Protein AF-0000000067742321 (afdb_homodimer)

InterPro domains:
  IPR019557 Aminotransferase-like, plant mobile domain [PF10536] (6-152)
  IPR044824 Protein MAINTENANCE OF MERISTEMS-like [PTHR46033] (2-152)

Secondary structure (DSSP, 8-state):
-------SB--PPPHHHHT--HHHHHHHHHHHHS---S-GGGEETTTEEEHHHHHHHHHHHHTT--TT--HHHHHHHHHHHHHHIIIIISS--TTSSEEEGGGGGGTSSGGGGGGB-HHHHHHHHHHHHHHHHHTTS-SS-TTHHHHHHHT-/-------SB--PPPHHHHT--HHHHHHHHHHHHS---S-GGGEETTTEEEHHHHHHHHHHHHTT--TT--HHHHHHHHHHHHHIIIIIISS--TTSSEEEGGGGGGTSSGGGGGGB-HHHHHHHHHHHHHHHHHTTS-SS-TTHHHHHHHT-

Nearest PDB structures (foldseek):
  8hzv-assembly1_D  TM=2.824E-01  e=3.959E+00  Homo sapiens
  3da3-assembly1_A  TM=2.640E-01  e=5.021E+00  Escherichia coli
  3da3-assembly1_A  TM=2.990E-01  e=5.214E+00  Escherichia coli
  2xtr-assembly2_B  TM=2.662E-01  e=5.876E+00  Escherichia coli K-12

Structure (mmCIF, N/CA/C/O backbone):
data_AF-0000000067742321-model_v1
#
loop_
_entity.id
_entity.type
_entity.pdbx_description
1 polymer 'Serine/threonine-protein phosphatase 7 long form homolog'
#
loop_
_atom_site.group_PDB
_atom_site.id
_atom_site.type_symbol
_atom_site.label_atom_id
_atom_site.label_alt_id
_atom_site.label_comp_id
_atom_site.label_asym_id
_atom_site.label_entity_id
_atom_site.label_seq_id
_atom_site.pdbx_PDB_ins_code
_atom_site.Cartn_x
_atom_site.Cartn_y
_atom_site.Cartn_z
_atom_site.occupancy
_atom_site.B_iso_or_equiv
_atom_site.auth_seq_id
_atom_site.auth_comp_id
_atom_site.auth_asym_id
_atom_site.auth_atom_id
_atom_site.pdbx_PDB_model_num
ATOM 1 N N . MET A 1 1 ? -17.672 19.547 -1.132 1 26.27 1 MET A N 1
ATOM 2 C CA . MET A 1 1 ? -17.5 18.125 -0.847 1 26.27 1 MET A CA 1
ATOM 3 C C . MET A 1 1 ? -16.578 17.469 -1.865 1 26.27 1 MET A C 1
ATOM 5 O O . MET A 1 1 ? -16.688 17.719 -3.066 1 26.27 1 MET A O 1
ATOM 9 N N . PHE A 1 2 ? -15.258 16.953 -1.438 1 29.62 2 PHE A N 1
ATOM 10 C CA . PHE A 1 2 ? -14.078 17.156 -2.266 1 29.62 2 PHE A CA 1
ATOM 11 C C . PHE A 1 2 ? -14.148 16.328 -3.537 1 29.62 2 PHE A C 1
ATOM 13 O O . PHE A 1 2 ? -14.055 15.094 -3.482 1 29.62 2 PHE A O 1
ATOM 20 N N . GLY A 1 3 ? -14.93 16.766 -4.512 1 28.62 3 GLY A N 1
ATOM 21 C CA . GLY A 1 3 ? -15.125 16.266 -5.859 1 28.62 3 GLY A CA 1
ATOM 22 C C . GLY A 1 3 ? -13.828 15.922 -6.566 1 28.62 3 GLY A C 1
ATOM 23 O O . GLY A 1 3 ? -13.273 16.75 -7.293 1 28.62 3 GLY A O 1
ATOM 24 N N . LEU A 1 4 ? -13.078 15.117 -6.004 1 34.28 4 LEU A N 1
ATOM 25 C CA . LEU A 1 4 ? -11.805 14.891 -6.676 1 34.28 4 LEU A CA 1
ATOM 26 C C . LEU A 1 4 ? -12.023 14.328 -8.078 1 34.28 4 LEU A C 1
ATOM 28 O O . LEU A 1 4 ? -12.859 13.438 -8.266 1 34.28 4 LEU A O 1
ATOM 32 N N . LEU A 1 5 ? -11.828 15.094 -9.164 1 29.11 5 LEU A N 1
ATOM 33 C CA . LEU A 1 5 ? -11.805 14.742 -10.586 1 29.11 5 LEU A CA 1
ATOM 34 C C . LEU A 1 5 ? -10.875 13.562 -10.836 1 29.11 5 LEU A C 1
ATOM 36 O O . LEU A 1 5 ? -9.695 13.602 -10.461 1 29.11 5 LEU A O 1
ATOM 40 N N . VAL A 1 6 ? -11.227 12.344 -10.656 1 37.78 6 VAL A N 1
ATOM 41 C CA . VAL A 1 6 ? -10.375 11.172 -10.828 1 37.78 6 VAL A CA 1
ATOM 42 C C . VAL A 1 6 ? -10.18 10.891 -12.312 1 37.78 6 VAL A C 1
ATOM 44 O O . VAL A 1 6 ? -11.148 10.672 -13.047 1 37.78 6 VAL A O 1
ATOM 47 N N . ASP A 1 7 ? -9.289 11.477 -12.961 1 36.94 7 ASP A N 1
ATOM 48 C CA . ASP A 1 7 ? -9.07 11.172 -14.367 1 36.94 7 ASP A CA 1
ATOM 49 C C . ASP A 1 7 ? -8.742 9.695 -14.562 1 36.94 7 ASP A C 1
ATOM 51 O O . ASP A 1 7 ? -8.789 9.188 -15.688 1 36.94 7 ASP A O 1
ATOM 55 N N . GLY A 1 8 ? -7.914 9.094 -13.758 1 40.66 8 GLY A N 1
ATOM 56 C CA . GLY A 1 8 ? -7.641 7.703 -14.078 1 40.66 8 GLY A CA 1
ATOM 57 C C . GLY A 1 8 ? -8.867 6.816 -13.992 1 40.66 8 GLY A C 1
ATOM 58 O O . GLY A 1 8 ? -9.938 7.266 -13.562 1 40.66 8 GLY A O 1
ATOM 59 N N . LEU A 1 9 ? -8.844 5.656 -14.789 1 46.97 9 LEU A N 1
ATOM 60 C CA . LEU A 1 9 ? -10.016 4.801 -14.594 1 46.97 9 LEU A CA 1
ATOM 61 C C . LEU A 1 9 ? -10.305 4.609 -13.109 1 46.97 9 LEU A C 1
ATOM 63 O O . LEU A 1 9 ? -9.391 4.426 -12.312 1 46.97 9 LEU A O 1
ATOM 67 N N . ALA A 1 10 ? -11.289 5.047 -12.68 1 50.19 10 ALA A N 1
ATOM 68 C CA . ALA A 1 10 ? -11.75 4.844 -11.305 1 50.19 10 ALA A CA 1
ATOM 69 C C . ALA A 1 10 ? -11.531 3.398 -10.867 1 50.19 10 ALA A C 1
ATOM 71 O O . ALA A 1 10 ? -11.75 2.465 -11.641 1 50.19 10 ALA A O 1
ATOM 72 N N . VAL A 1 11 ? -10.578 3.18 -9.945 1 60.34 11 VAL A N 1
ATOM 73 C CA . VAL A 1 11 ? -10.5 1.863 -9.32 1 60.34 11 VAL A CA 1
ATOM 74 C C . VAL A 1 11 ? -11.891 1.438 -8.844 1 60.34 11 VAL A C 1
ATOM 76 O O . VAL A 1 11 ? -12.32 1.817 -7.754 1 60.34 11 VAL A O 1
ATOM 79 N N . HIS A 1 12 ? -12.734 1.229 -9.898 1 60.62 12 HIS A N 1
ATOM 80 C CA . HIS A 1 12 ? -14.055 0.701 -9.562 1 60.62 12 HIS A CA 1
ATOM 81 C C . HIS A 1 12 ? -14.109 -0.81 -9.766 1 60.62 12 HIS A C 1
ATOM 83 O O . HIS A 1 12 ? -13.453 -1.347 -10.656 1 60.62 12 HIS A O 1
ATOM 89 N N . SER A 1 13 ? -14.625 -1.426 -8.828 1 60.28 13 SER A N 1
ATOM 90 C CA . SER A 1 13 ? -14.891 -2.848 -9.016 1 60.28 13 SER A CA 1
ATOM 91 C C . SER A 1 13 ? -15.883 -3.08 -10.156 1 60.28 13 SER A C 1
ATOM 93 O O . SER A 1 13 ? -16.969 -2.488 -10.172 1 60.28 13 SER A O 1
ATOM 95 N N . PRO A 1 14 ? -15.344 -3.76 -11.078 1 65.06 14 PRO A N 1
ATOM 96 C CA . PRO A 1 14 ? -16.328 -4.098 -12.109 1 65.06 14 PRO A CA 1
ATOM 97 C C . PRO A 1 14 ? -17.609 -4.691 -11.531 1 65.06 14 PRO A C 1
ATOM 99 O O . PRO A 1 14 ? -17.562 -5.402 -10.523 1 65.06 14 PRO A O 1
ATOM 102 N N . PRO A 1 15 ? -18.656 -4.281 -12.125 1 63.88 15 PRO A N 1
ATOM 103 C CA . PRO A 1 15 ? -19.938 -4.773 -11.633 1 63.88 15 PRO A CA 1
ATOM 104 C C . PRO A 1 15 ? -20 -6.297 -11.547 1 63.88 15 PRO A C 1
ATOM 106 O O . PRO A 1 15 ? -20.609 -6.844 -10.625 1 63.88 15 PRO A O 1
ATOM 109 N N . VAL A 1 16 ? -19.391 -6.934 -12.383 1 65.19 16 VAL A N 1
ATOM 110 C CA . VAL A 1 16 ? -19.484 -8.391 -12.422 1 65.19 16 VAL A CA 1
ATOM 111 C C . VAL A 1 16 ? -18.906 -8.977 -11.141 1 65.19 16 VAL A C 1
ATOM 113 O O . VAL A 1 16 ? -19.469 -9.922 -10.57 1 65.19 16 VAL A O 1
ATOM 116 N N . ILE A 1 17 ? -17.875 -8.43 -10.656 1 73.94 17 ILE A N 1
ATOM 117 C CA . ILE A 1 17 ? -17.203 -9.008 -9.5 1 73.94 17 ILE A CA 1
ATOM 118 C C . ILE A 1 17 ? -18 -8.727 -8.234 1 73.94 17 ILE A C 1
ATOM 120 O O . ILE A 1 17 ? -17.922 -9.477 -7.262 1 73.94 17 ILE A O 1
ATOM 124 N N . ARG A 1 18 ? -18.906 -7.809 -8.336 1 75.56 18 ARG A N 1
ATOM 125 C CA . ARG A 1 18 ? -19.719 -7.465 -7.176 1 75.56 18 ARG A CA 1
ATOM 126 C C . ARG A 1 18 ? -20.828 -8.492 -6.957 1 75.56 18 ARG A C 1
ATOM 128 O O . ARG A 1 18 ? -21.391 -8.578 -5.863 1 75.56 18 ARG A O 1
ATOM 135 N N . GLU A 1 19 ? -21.047 -9.234 -7.996 1 81.56 19 GLU A N 1
ATOM 136 C CA . GLU A 1 19 ? -22.109 -10.242 -7.914 1 81.56 19 GLU A CA 1
ATOM 137 C C . GLU A 1 19 ? -21.531 -11.602 -7.531 1 81.56 19 GLU A C 1
ATOM 139 O O . GLU A 1 19 ? -22.297 -12.555 -7.293 1 81.56 19 GLU A O 1
ATOM 144 N N . PHE A 1 20 ? -20.328 -11.602 -7.398 1 88.81 20 PHE A N 1
ATOM 145 C CA . PHE A 1 20 ? -19.688 -12.867 -7.07 1 88.81 20 PHE A CA 1
ATOM 146 C C . PHE A 1 20 ? -20.078 -13.32 -5.668 1 88.81 20 PHE A C 1
ATOM 148 O O . PHE A 1 20 ? -20.266 -12.5 -4.773 1 88.81 20 PHE A O 1
ATOM 155 N N . ARG A 1 21 ? -20.266 -14.688 -5.625 1 89.69 21 ARG A N 1
ATOM 156 C CA . ARG A 1 21 ? -20.375 -15.328 -4.32 1 89.69 21 ARG A CA 1
ATOM 157 C C . ARG A 1 21 ? -19.047 -15.992 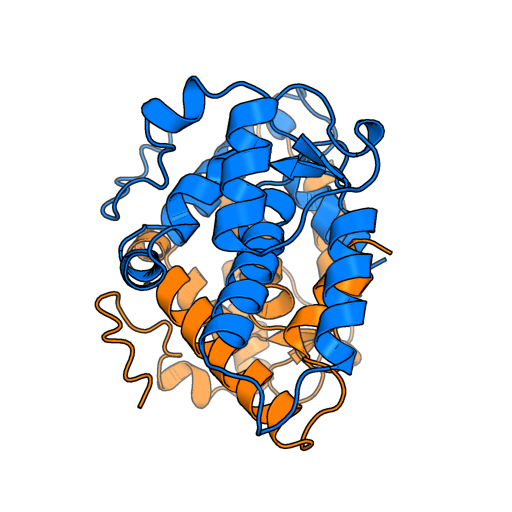-3.934 1 89.69 21 ARG A C 1
ATOM 159 O O . ARG A 1 21 ? -18.094 -15.953 -4.699 1 89.69 21 ARG A O 1
ATOM 166 N N . ARG A 1 22 ? -18.969 -16.5 -2.805 1 90.19 22 ARG A N 1
ATOM 167 C CA . ARG A 1 22 ? -17.734 -17.047 -2.223 1 90.19 22 ARG A CA 1
ATOM 168 C C . ARG A 1 22 ? -17.078 -18.031 -3.17 1 90.19 22 ARG A C 1
ATOM 170 O O . ARG A 1 22 ? -15.875 -17.922 -3.447 1 90.19 22 ARG A O 1
ATOM 177 N N . PRO A 1 23 ? -17.812 -18.984 -3.742 1 91 23 PRO A N 1
ATOM 178 C CA . PRO A 1 23 ? -17.156 -19.969 -4.605 1 91 23 PRO A CA 1
ATOM 179 C C . PRO A 1 23 ? -16.516 -19.344 -5.844 1 91 23 PRO A C 1
ATOM 181 O O . PRO A 1 23 ? -15.461 -19.781 -6.293 1 91 23 PRO A O 1
ATOM 184 N N . GLU A 1 24 ? -17.188 -18.375 -6.422 1 92.69 24 GLU A N 1
ATOM 185 C CA . GLU A 1 24 ? -16.656 -17.719 -7.605 1 92.69 24 GLU A CA 1
ATOM 186 C C . GLU A 1 24 ? -15.375 -16.953 -7.285 1 92.69 24 GLU A C 1
ATOM 188 O O . GLU A 1 24 ? -14.445 -16.906 -8.094 1 92.69 24 GLU A O 1
ATOM 193 N N . TYR A 1 25 ? -15.305 -16.328 -6.129 1 92.06 25 TYR A N 1
ATOM 194 C CA . TYR A 1 25 ? -14.094 -15.648 -5.703 1 92.06 25 TYR A CA 1
ATOM 195 C C . TYR A 1 25 ? -12.938 -16.625 -5.535 1 92.06 25 TYR A C 1
ATOM 197 O O . TYR A 1 25 ? -11.812 -16.359 -5.973 1 92.06 25 TYR A O 1
ATOM 205 N N . LEU A 1 26 ? -13.281 -17.734 -4.965 1 92.75 26 LEU A N 1
ATOM 206 C CA . LEU A 1 26 ? -12.25 -18.734 -4.711 1 92.75 26 LEU A CA 1
ATOM 207 C C . LEU A 1 26 ? -11.734 -19.328 -6.02 1 92.75 26 LEU A C 1
ATOM 209 O O . LEU A 1 26 ? -10.539 -19.594 -6.156 1 92.75 26 LEU A O 1
ATOM 213 N N . GLN A 1 27 ? -12.609 -19.5 -6.902 1 93.75 27 GLN A N 1
ATOM 214 C CA . GLN A 1 27 ? -12.203 -20 -8.211 1 93.75 27 GLN A CA 1
ATOM 215 C C . GLN A 1 27 ? -11.297 -19 -8.922 1 93.75 27 GLN A C 1
ATOM 217 O O . GLN A 1 27 ? -10.289 -19.391 -9.523 1 93.75 27 GLN A O 1
ATOM 222 N N . LEU A 1 28 ? -11.664 -17.781 -8.859 1 94.5 28 LEU A N 1
ATOM 223 C CA . LEU A 1 28 ? -10.859 -16.734 -9.492 1 94.5 28 LEU A CA 1
ATOM 224 C C . LEU A 1 28 ? -9.492 -16.625 -8.812 1 94.5 28 LEU A C 1
ATOM 226 O O . LEU A 1 28 ? -8.469 -16.516 -9.492 1 94.5 28 LEU A O 1
ATOM 230 N N . LEU A 1 29 ? -9.484 -16.672 -7.496 1 95.31 29 LEU A N 1
ATOM 231 C CA . LEU A 1 29 ? -8.25 -16.625 -6.727 1 95.31 29 LEU A CA 1
ATOM 232 C C . LEU A 1 29 ? -7.305 -17.75 -7.141 1 95.31 29 LEU A C 1
ATOM 234 O O . LEU A 1 29 ? -6.133 -17.516 -7.426 1 95.31 29 LEU A O 1
ATOM 238 N N . GLU A 1 30 ? -7.848 -18.922 -7.219 1 94.81 30 GLU A N 1
ATOM 239 C CA . GLU A 1 30 ? -7.051 -20.078 -7.586 1 94.81 30 GLU A CA 1
ATOM 240 C C . GLU A 1 30 ? -6.535 -19.969 -9.016 1 94.81 30 GLU A C 1
ATOM 242 O O . GLU A 1 30 ? -5.375 -20.281 -9.289 1 94.81 30 GLU A O 1
ATOM 247 N N . ARG A 1 31 ? -7.332 -19.547 -9.906 1 95.12 31 ARG A N 1
ATOM 248 C CA . ARG A 1 31 ? -6.945 -19.406 -11.305 1 95.12 31 ARG A CA 1
ATOM 249 C C . ARG A 1 31 ? -5.812 -18.391 -11.461 1 95.12 31 ARG A C 1
ATOM 251 O O . ARG A 1 31 ? -4.871 -18.625 -12.227 1 95.12 31 ARG A O 1
ATOM 258 N N . LEU A 1 32 ? -5.871 -17.344 -10.719 1 94.81 32 LEU A N 1
ATOM 259 C CA . LEU A 1 32 ? -4.926 -16.25 -10.891 1 94.81 32 LEU A CA 1
ATOM 260 C C . LEU A 1 32 ? -3.645 -16.5 -10.109 1 94.81 32 LEU A C 1
ATOM 262 O O . LEU A 1 32 ? -2.57 -16.047 -10.5 1 94.81 32 LEU A O 1
ATOM 266 N N . THR A 1 33 ? -3.682 -17.266 -8.938 1 93.31 33 THR A N 1
ATOM 267 C CA . THR A 1 33 ? -2.529 -17.297 -8.047 1 93.31 33 THR A CA 1
ATOM 268 C C . THR A 1 33 ? -2.141 -18.75 -7.734 1 93.31 33 THR A C 1
ATOM 270 O O . THR A 1 33 ? -1.101 -19 -7.117 1 93.31 33 THR A O 1
ATOM 273 N N . GLU A 1 34 ? -2.979 -19.703 -8.062 1 91.56 34 GLU A N 1
ATOM 274 C CA . GLU A 1 34 ? -2.812 -21.109 -7.723 1 91.56 34 GLU A CA 1
ATOM 275 C C . GLU A 1 34 ? -2.898 -21.328 -6.215 1 91.56 34 GLU A C 1
ATOM 277 O O . GLU A 1 34 ? -2.434 -22.344 -5.699 1 91.56 34 GLU A O 1
ATOM 282 N N . PHE A 1 35 ? -3.4 -20.312 -5.504 1 93.06 35 PHE A N 1
ATOM 283 C CA . PHE A 1 35 ? -3.625 -20.422 -4.066 1 93.06 35 PHE A CA 1
ATOM 284 C C . PHE A 1 35 ? -5.102 -20.656 -3.768 1 93.06 35 PHE A C 1
ATOM 286 O O . PHE A 1 35 ? -5.969 -19.938 -4.273 1 93.06 35 PHE A O 1
ATOM 293 N N . ARG A 1 36 ? -5.34 -21.609 -2.977 1 92 36 ARG A N 1
ATOM 294 C CA . ARG A 1 36 ? -6.656 -21.891 -2.412 1 92 36 ARG A CA 1
ATOM 295 C C . ARG A 1 36 ? -6.559 -22.219 -0.928 1 92 36 ARG A C 1
ATOM 297 O O . ARG A 1 36 ? -5.887 -23.188 -0.545 1 92 36 ARG A O 1
ATOM 304 N N . PRO A 1 37 ? -7.203 -21.375 -0.208 1 90.38 37 PRO A N 1
ATOM 305 C CA . PRO A 1 37 ? -7.113 -21.672 1.222 1 90.38 37 PRO A CA 1
ATOM 306 C C . PRO A 1 37 ? -7.66 -23.062 1.562 1 90.38 37 PRO A C 1
ATOM 308 O O . PRO A 1 37 ? -8.641 -23.5 0.964 1 90.38 37 PRO A O 1
ATOM 311 N N . ALA A 1 38 ? -6.969 -23.688 2.461 1 81.81 38 ALA A N 1
ATOM 312 C CA . ALA A 1 38 ? -7.332 -25.062 2.84 1 81.81 38 ALA A CA 1
ATOM 313 C C . ALA A 1 38 ? -8.656 -25.078 3.604 1 81.81 38 ALA A C 1
ATOM 315 O O . ALA A 1 38 ? -9.5 -25.953 3.371 1 81.81 38 ALA A O 1
ATOM 316 N N . GLU A 1 39 ? -8.789 -24.016 4.43 1 81.19 39 GLU A N 1
ATOM 317 C CA . GLU A 1 39 ? -9.984 -23.984 5.262 1 81.19 39 GLU A CA 1
ATOM 318 C C . GLU A 1 39 ? -10.969 -22.922 4.781 1 81.19 39 GLU A C 1
ATOM 320 O O . GLU A 1 39 ? -10.57 -21.797 4.484 1 81.19 39 GLU A O 1
ATOM 325 N N . GLU A 1 40 ? -12.156 -23.359 4.75 1 74.69 40 GLU A N 1
ATOM 326 C CA . GLU A 1 40 ? -13.203 -22.406 4.391 1 74.69 40 GLU A CA 1
ATOM 327 C C . GLU A 1 40 ? -13.266 -21.25 5.395 1 74.69 40 GLU A C 1
ATOM 329 O O . GLU A 1 40 ? -13.734 -20.156 5.066 1 74.69 40 GLU A O 1
ATOM 334 N N . THR A 1 41 ? -12.727 -21.562 6.555 1 77.88 41 THR A N 1
ATOM 335 C CA . THR A 1 41 ? -12.773 -20.562 7.617 1 77.88 41 THR A CA 1
ATOM 336 C C . THR A 1 41 ? -11.82 -19.406 7.32 1 77.88 41 THR A C 1
ATOM 338 O O . THR A 1 41 ? -11.875 -18.375 7.973 1 77.88 41 THR A O 1
ATOM 341 N N . ALA A 1 42 ? -11.141 -19.609 6.262 1 87.75 42 ALA A N 1
ATOM 342 C CA . ALA A 1 42 ? -10.195 -18.547 5.898 1 87.75 42 ALA A CA 1
ATOM 343 C C . ALA A 1 42 ? -10.914 -17.375 5.227 1 87.75 42 ALA A C 1
ATOM 345 O O . ALA A 1 42 ? -10.352 -16.297 5.102 1 87.75 42 ALA A O 1
ATOM 346 N N . ILE A 1 43 ? -12.133 -17.656 4.824 1 87.12 43 ILE A N 1
ATOM 347 C CA . ILE A 1 43 ? -12.898 -16.594 4.172 1 87.12 43 ILE A CA 1
ATOM 348 C C . ILE A 1 43 ? -13.938 -16.031 5.145 1 87.12 43 ILE A C 1
ATOM 350 O O . ILE A 1 43 ? -14.664 -16.781 5.793 1 87.12 43 ILE A O 1
ATOM 354 N N . SER A 1 44 ? -13.797 -14.844 5.34 1 85.25 44 SER A N 1
ATOM 355 C CA . SER A 1 44 ? -14.789 -14.125 6.141 1 85.25 44 SER A CA 1
ATOM 356 C C . SER A 1 44 ? -15.836 -13.461 5.258 1 85.25 44 SER A C 1
ATOM 358 O O . SER A 1 44 ? -15.5 -12.711 4.34 1 85.25 44 SER A O 1
ATOM 360 N N . GLY A 1 45 ? -17.109 -13.844 5.496 1 86.75 45 GLY A N 1
ATOM 361 C CA . GLY A 1 45 ? -18.141 -13.32 4.621 1 86.75 45 GLY A CA 1
ATOM 362 C C . GLY A 1 45 ? -18.078 -13.875 3.211 1 86.75 45 GLY A C 1
ATOM 363 O O . GLY A 1 45 ? -17.828 -15.07 3.018 1 86.75 45 GLY A O 1
ATOM 364 N N . ILE A 1 46 ? -18.312 -12.969 2.279 1 86.44 46 ILE A N 1
ATOM 365 C CA . ILE A 1 46 ? -18.375 -13.414 0.89 1 86.44 46 ILE A CA 1
ATOM 366 C C . ILE A 1 46 ? -17.016 -13.211 0.224 1 86.44 46 ILE A C 1
ATOM 368 O O . ILE A 1 46 ? -16.562 -14.055 -0.552 1 86.44 46 ILE A O 1
ATOM 372 N N . SER A 1 47 ? -16.359 -12.117 0.572 1 88.5 47 SER A N 1
ATOM 373 C CA . SER A 1 47 ? -15.266 -11.711 -0.3 1 88.5 47 SER A CA 1
ATOM 374 C C . SER A 1 47 ? -14.016 -11.367 0.504 1 88.5 47 SER A C 1
ATOM 376 O O . SER A 1 47 ? -13.062 -10.797 -0.031 1 88.5 47 SER A O 1
ATOM 378 N N . ARG A 1 48 ? -14 -11.797 1.778 1 88.88 48 ARG A N 1
ATOM 379 C CA . ARG A 1 48 ? -12.844 -11.406 2.584 1 88.88 48 ARG A CA 1
ATOM 380 C C . ARG A 1 48 ? -12.008 -12.625 2.961 1 88.88 48 ARG A C 1
ATOM 382 O O . ARG A 1 48 ? -12.531 -13.617 3.471 1 88.88 48 ARG A O 1
ATOM 389 N N . LEU A 1 49 ? -10.711 -12.484 2.662 1 90.75 49 LEU A N 1
ATOM 390 C CA . LEU A 1 49 ? -9.773 -13.578 2.891 1 90.75 49 LEU A CA 1
ATOM 391 C C . LEU A 1 49 ? -8.828 -13.25 4.043 1 90.75 49 LEU A C 1
ATOM 393 O O . LEU A 1 49 ? -8.281 -12.141 4.109 1 90.75 49 LEU A O 1
ATOM 397 N N . GLN A 1 50 ? -8.641 -14.234 4.906 1 86.81 50 GLN A N 1
ATOM 398 C CA . GLN A 1 50 ? -7.699 -14.047 6.008 1 86.81 50 GLN A CA 1
ATOM 399 C C . GLN A 1 50 ? -6.27 -13.914 5.492 1 86.81 50 GLN A C 1
ATOM 401 O O . GLN A 1 50 ? -5.867 -14.625 4.57 1 86.81 50 GLN A O 1
ATOM 406 N N . LEU A 1 51 ? -5.57 -13.148 6.141 1 82.06 51 LEU A N 1
ATOM 407 C CA . LEU A 1 51 ? -4.227 -12.797 5.691 1 82.06 51 LEU A CA 1
ATOM 408 C C . LEU A 1 51 ? -3.242 -13.922 5.988 1 82.06 51 LEU A C 1
ATOM 410 O O . LEU A 1 51 ? -2.322 -14.172 5.207 1 82.06 51 LEU A O 1
ATOM 414 N N . LEU A 1 52 ? -3.391 -14.609 7.062 1 80.25 52 LEU A N 1
ATOM 415 C CA . LEU A 1 52 ? -2.396 -15.562 7.551 1 80.25 52 LEU A CA 1
ATOM 416 C C . LEU A 1 52 ? -2.168 -16.672 6.539 1 80.25 52 LEU A C 1
ATOM 418 O O . LEU A 1 52 ? -1.025 -16.969 6.176 1 80.25 52 LEU A O 1
ATOM 422 N N . PRO A 1 53 ? -3.227 -17.266 6.035 1 85.06 53 PRO A N 1
ATOM 423 C CA . PRO A 1 53 ? -2.992 -18.328 5.047 1 85.06 53 PRO A CA 1
ATOM 424 C C . PRO A 1 53 ? -2.305 -17.812 3.785 1 85.06 53 PRO A C 1
ATOM 426 O O . PRO A 1 53 ? -1.522 -18.531 3.164 1 85.06 53 PRO A O 1
ATOM 429 N N . VAL A 1 54 ? -2.607 -16.656 3.359 1 85.5 54 VAL A N 1
ATOM 430 C CA . VAL A 1 54 ? -1.983 -16.062 2.176 1 85.5 54 VAL A CA 1
ATOM 431 C C . VAL A 1 54 ? -0.492 -15.859 2.428 1 85.5 54 VAL A C 1
ATOM 433 O O . VAL A 1 54 ? 0.339 -16.188 1.577 1 85.5 54 VAL A O 1
ATOM 436 N N . ARG A 1 55 ? -0.232 -15.391 3.553 1 80.19 55 ARG A N 1
ATOM 437 C CA . ARG A 1 55 ? 1.161 -15.164 3.922 1 80.19 55 ARG A CA 1
ATOM 438 C C . ARG A 1 55 ? 1.946 -16.469 3.938 1 80.19 55 ARG A C 1
ATOM 440 O O . ARG A 1 55 ? 3.062 -16.531 3.42 1 80.19 55 ARG A O 1
ATOM 447 N N . GLN A 1 56 ? 1.405 -17.359 4.539 1 82.06 56 GLN A N 1
ATOM 448 C CA . GLN A 1 56 ? 2.055 -18.672 4.613 1 82.06 56 GLN A CA 1
ATOM 449 C C . GLN A 1 56 ? 2.309 -19.234 3.217 1 82.06 56 GLN A C 1
ATOM 451 O O . GLN A 1 56 ? 3.371 -19.797 2.955 1 82.06 56 GLN A O 1
ATOM 456 N N . HIS A 1 57 ? 1.374 -19.062 2.389 1 84.94 57 HIS A N 1
ATOM 457 C CA . HIS A 1 57 ? 1.524 -19.531 1.015 1 84.94 57 HIS A CA 1
ATOM 458 C C . HIS A 1 57 ? 2.639 -18.781 0.296 1 84.94 57 HIS A C 1
ATOM 460 O O . HIS A 1 57 ? 3.455 -19.375 -0.401 1 84.94 57 HIS A O 1
ATOM 466 N N . LEU A 1 58 ? 2.719 -17.594 0.485 1 82.5 58 LEU A N 1
ATOM 467 C CA . LEU A 1 58 ? 3.738 -16.781 -0.154 1 82.5 58 LEU A CA 1
ATOM 468 C C . LEU A 1 58 ? 5.129 -17.141 0.35 1 82.5 58 LEU A C 1
ATOM 470 O O . LEU A 1 58 ? 6.086 -17.188 -0.429 1 82.5 58 LEU A O 1
ATOM 474 N N . GLU A 1 59 ? 5.207 -17.328 1.588 1 77.31 59 GLU A N 1
ATOM 475 C CA . GLU A 1 59 ? 6.484 -17.75 2.16 1 77.31 59 GLU A CA 1
ATOM 476 C C . GLU A 1 59 ? 6.949 -19.0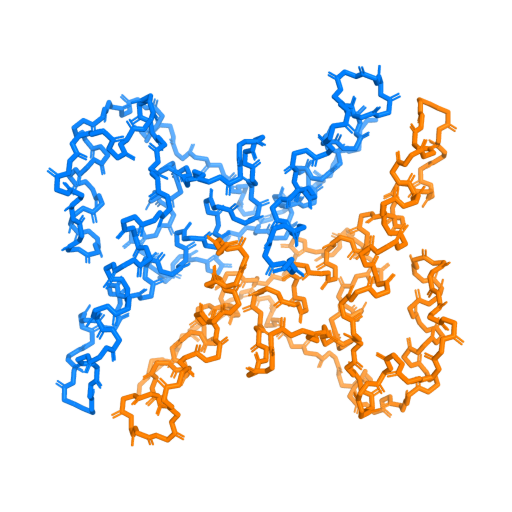78 1.562 1 77.31 59 GLU A C 1
ATOM 478 O O . GLU A 1 59 ? 8.133 -19.25 1.259 1 77.31 59 GLU A O 1
ATOM 483 N N . ALA A 1 60 ? 5.984 -19.906 1.399 1 79.06 60 ALA A N 1
ATOM 484 C CA . ALA A 1 60 ? 6.301 -21.203 0.803 1 79.06 60 ALA A CA 1
ATOM 485 C C . ALA A 1 60 ? 6.75 -21.047 -0.646 1 79.06 60 ALA A C 1
ATOM 487 O O . ALA A 1 60 ? 7.668 -21.734 -1.097 1 79.06 60 ALA A O 1
ATOM 488 N N . LEU A 1 61 ? 6.164 -20.188 -1.378 1 77.88 61 LEU A N 1
ATOM 489 C CA . LEU A 1 61 ? 6.52 -19.953 -2.771 1 77.88 61 LEU A CA 1
ATOM 490 C C . LEU A 1 61 ? 7.902 -19.312 -2.879 1 77.88 61 LEU A C 1
ATOM 492 O O . LEU A 1 61 ? 8.664 -19.625 -3.789 1 77.88 61 LEU A O 1
ATOM 496 N N . HIS A 1 62 ? 8.086 -18.453 -1.974 1 73.31 62 HIS A N 1
ATOM 497 C CA . HIS A 1 62 ? 9.359 -17.734 -1.997 1 73.31 62 HIS A CA 1
ATOM 498 C C . HIS A 1 62 ? 10.539 -18.688 -1.849 1 73.31 62 HIS A C 1
ATOM 500 O O . HIS A 1 62 ? 11.594 -18.484 -2.453 1 73.31 62 HIS A O 1
ATOM 506 N N . GLU A 1 63 ? 10.344 -19.672 -1.108 1 73.62 63 GLU A N 1
ATOM 507 C CA . GLU A 1 63 ? 11.406 -20.656 -0.867 1 73.62 63 GLU A CA 1
ATOM 508 C C . GLU A 1 63 ? 11.734 -21.438 -2.131 1 73.62 63 GLU A C 1
ATOM 510 O O . GLU A 1 63 ? 12.828 -21.984 -2.264 1 73.62 63 GLU A O 1
ATOM 515 N N . HIS A 1 64 ? 10.828 -21.344 -3.078 1 76.12 64 HIS A N 1
ATOM 516 C CA . HIS A 1 64 ? 11.016 -22.188 -4.254 1 76.12 64 HIS A CA 1
ATOM 517 C C . HIS A 1 64 ? 11.328 -21.344 -5.488 1 76.12 64 HIS A C 1
ATOM 519 O O . HIS A 1 64 ? 11.484 -21.891 -6.586 1 76.12 64 HIS A O 1
ATOM 525 N N . ILE A 1 65 ? 11.43 -20.156 -5.27 1 76.38 65 ILE A N 1
ATOM 526 C CA . ILE A 1 65 ? 11.734 -19.281 -6.402 1 76.38 65 ILE A CA 1
ATOM 527 C C . ILE A 1 65 ? 13.219 -19.391 -6.758 1 76.38 65 ILE A C 1
ATOM 529 O O . ILE A 1 65 ? 14.078 -19.234 -5.891 1 76.38 65 ILE A O 1
ATOM 533 N N . THR A 1 66 ? 13.477 -19.75 -7.926 1 78.25 66 THR A N 1
ATOM 534 C CA . THR A 1 66 ? 14.836 -19.844 -8.453 1 78.25 66 THR A CA 1
ATOM 535 C C . THR A 1 66 ? 14.922 -19.219 -9.836 1 78.25 66 THR A C 1
ATOM 537 O O . THR A 1 66 ? 13.938 -18.703 -10.359 1 78.25 66 THR A O 1
ATOM 540 N N . ASN A 1 67 ? 16.156 -19.172 -10.383 1 78.81 67 ASN A N 1
ATOM 541 C CA . ASN A 1 67 ? 16.359 -18.625 -11.727 1 78.81 67 ASN A CA 1
ATOM 542 C C . ASN A 1 67 ? 15.672 -19.469 -12.789 1 78.81 67 ASN A C 1
ATOM 544 O O . ASN A 1 67 ? 15.539 -19.047 -13.938 1 78.81 67 ASN A O 1
ATOM 548 N N . GLN A 1 68 ? 15.117 -20.656 -12.359 1 83.56 68 GLN A N 1
ATOM 549 C CA . GLN A 1 68 ? 14.43 -21.547 -13.289 1 83.56 68 GLN A CA 1
ATOM 550 C C . GLN A 1 68 ? 12.914 -21.438 -13.148 1 83.56 68 GLN A C 1
ATOM 552 O O . GLN A 1 68 ? 12.164 -22.078 -13.883 1 83.56 68 GLN A O 1
ATOM 557 N N . THR A 1 69 ? 12.578 -20.594 -12.211 1 82.38 69 THR A N 1
ATOM 558 C CA . THR A 1 69 ? 11.141 -20.406 -12.023 1 82.38 69 THR A CA 1
ATOM 559 C C . THR A 1 69 ? 10.508 -19.797 -13.273 1 82.38 69 THR A C 1
ATOM 561 O O . THR A 1 69 ? 10.984 -18.781 -13.781 1 82.38 69 THR A O 1
ATOM 564 N N . PRO A 1 70 ? 9.5 -20.484 -13.836 1 85.25 70 PRO A N 1
ATOM 565 C CA . PRO A 1 70 ? 8.844 -19.969 -15.039 1 85.25 70 PRO A CA 1
ATOM 566 C C . PRO A 1 70 ? 8.148 -18.625 -14.797 1 85.25 70 PRO A C 1
ATOM 568 O O . PRO A 1 70 ? 7.809 -18.297 -13.656 1 85.25 70 PRO A O 1
ATOM 571 N N . ASP A 1 71 ? 7.855 -17.859 -15.836 1 84 71 ASP A N 1
ATOM 572 C CA . ASP A 1 71 ? 7.184 -16.562 -15.773 1 84 71 ASP A CA 1
ATOM 573 C C . ASP A 1 71 ? 5.812 -16.688 -15.117 1 84 71 ASP A C 1
ATOM 575 O O . ASP A 1 71 ? 5.387 -15.797 -14.383 1 84 71 ASP A O 1
ATOM 579 N N . LYS A 1 72 ? 5.246 -17.812 -15.453 1 85.94 72 LYS A N 1
ATOM 580 C CA . LYS A 1 72 ? 3.92 -18.047 -14.883 1 85.94 72 LYS A CA 1
ATOM 581 C C . LYS A 1 72 ? 3.965 -18.016 -13.359 1 85.94 72 LYS A C 1
ATOM 583 O O . LYS A 1 72 ? 3.084 -17.438 -12.719 1 85.94 72 LYS A O 1
ATOM 588 N N . GLY A 1 73 ? 4.957 -18.609 -12.805 1 83.75 73 GLY A N 1
ATOM 589 C CA . GLY A 1 73 ? 5.129 -18.609 -11.359 1 83.75 73 GLY A CA 1
ATOM 590 C C . GLY A 1 73 ? 5.375 -17.234 -10.789 1 83.75 73 GLY A C 1
ATOM 591 O O . GLY A 1 73 ? 4.82 -16.875 -9.742 1 83.75 73 GLY A O 1
ATOM 592 N N . ILE A 1 74 ? 6.09 -16.453 -11.5 1 83.88 74 ILE A N 1
ATOM 593 C CA . ILE A 1 74 ? 6.406 -15.094 -11.086 1 83.88 74 ILE A CA 1
ATOM 594 C C . ILE A 1 74 ? 5.137 -14.242 -11.109 1 83.88 74 ILE A C 1
ATOM 596 O O . ILE A 1 74 ? 4.887 -13.469 -10.188 1 83.88 74 ILE A O 1
ATOM 600 N N . GLU A 1 75 ? 4.363 -14.43 -12.109 1 88.25 75 GLU A N 1
ATOM 601 C CA . GLU A 1 75 ? 3.121 -13.672 -12.227 1 88.25 75 GLU A CA 1
ATOM 602 C C . GLU A 1 75 ? 2.146 -14.023 -11.109 1 88.25 75 GLU A C 1
ATOM 604 O O . GLU A 1 75 ? 1.467 -13.148 -10.57 1 88.25 75 GLU A O 1
ATOM 609 N N . GLN A 1 76 ? 2.1 -15.281 -10.828 1 89 76 GLN A N 1
ATOM 610 C CA . GLN A 1 76 ? 1.206 -15.734 -9.766 1 89 76 GLN A CA 1
ATOM 611 C C . GLN A 1 76 ? 1.607 -15.148 -8.414 1 89 76 GLN A C 1
ATOM 613 O O . GLN A 1 76 ? 0.752 -14.703 -7.648 1 89 76 GLN A O 1
ATOM 618 N N . GLN A 1 77 ? 2.838 -15.18 -8.195 1 86.94 77 GLN A N 1
ATOM 619 C CA . GLN A 1 77 ? 3.326 -14.586 -6.957 1 86.94 77 GLN A CA 1
ATOM 620 C C . GLN A 1 77 ? 3.082 -13.078 -6.93 1 86.94 77 GLN A C 1
ATOM 622 O O . GLN A 1 77 ? 2.697 -12.523 -5.898 1 86.94 77 GLN A O 1
ATOM 627 N N . SER A 1 78 ? 3.311 -12.469 -8.047 1 87.88 78 SER A N 1
ATOM 628 C CA . SER A 1 78 ? 3.076 -11.031 -8.133 1 87.88 78 SER A CA 1
ATOM 629 C C . SER A 1 78 ? 1.613 -10.695 -7.879 1 87.88 78 SER A C 1
ATOM 631 O O . SER A 1 78 ? 1.309 -9.727 -7.18 1 87.88 78 SER A O 1
ATOM 633 N N . ARG A 1 79 ? 0.731 -11.5 -8.406 1 91.62 79 ARG A N 1
ATOM 634 C CA . ARG A 1 79 ? -0.696 -11.266 -8.203 1 91.62 79 ARG A CA 1
ATOM 635 C C . ARG A 1 79 ? -1.067 -11.383 -6.73 1 91.62 79 ARG A C 1
ATOM 637 O O . ARG A 1 79 ? -1.858 -10.586 -6.219 1 91.62 79 ARG A O 1
ATOM 644 N N . LEU A 1 80 ? -0.513 -12.328 -6.133 1 89.94 80 LEU A N 1
ATOM 645 C CA . LEU A 1 80 ? -0.816 -12.523 -4.719 1 89.94 80 LEU A CA 1
ATOM 646 C C . LEU A 1 80 ? -0.285 -11.359 -3.885 1 89.94 80 LEU A C 1
ATOM 648 O O . LEU A 1 80 ? -0.978 -10.867 -2.992 1 89.94 80 LEU A O 1
ATOM 652 N N . LEU A 1 81 ? 0.872 -10.938 -4.215 1 86 81 LEU A N 1
ATOM 653 C CA . LEU A 1 81 ? 1.461 -9.812 -3.504 1 86 81 LEU A CA 1
ATOM 654 C C . LEU A 1 81 ? 0.658 -8.539 -3.744 1 86 81 LEU A C 1
ATOM 656 O O . LEU A 1 81 ? 0.406 -7.77 -2.812 1 86 81 LEU A O 1
ATOM 660 N N . LEU A 1 82 ? 0.239 -8.344 -4.922 1 90.06 82 LEU A N 1
ATOM 661 C CA . LEU A 1 82 ? -0.572 -7.184 -5.27 1 90.06 82 LEU A CA 1
ATOM 662 C C . LEU A 1 82 ? -1.928 -7.238 -4.57 1 90.06 82 LEU A C 1
ATOM 664 O O . LEU A 1 82 ? -2.449 -6.207 -4.137 1 90.06 82 LEU A O 1
ATOM 668 N N . LEU A 1 83 ? -2.441 -8.391 -4.457 1 89.25 83 LEU A N 1
ATOM 669 C CA . LEU A 1 83 ? -3.697 -8.555 -3.734 1 89.25 83 LEU A CA 1
ATOM 670 C C . LEU A 1 83 ? -3.537 -8.156 -2.27 1 89.25 83 LEU A C 1
ATOM 672 O O . LEU A 1 83 ? -4.402 -7.48 -1.707 1 89.25 83 LEU A O 1
ATOM 676 N N . MET A 1 84 ? -2.471 -8.5 -1.734 1 84.56 84 MET A N 1
ATOM 677 C CA . MET A 1 84 ? -2.213 -8.148 -0.342 1 84.56 84 MET A CA 1
ATOM 678 C C . MET A 1 84 ? -2.037 -6.637 -0.188 1 84.56 84 MET A C 1
ATOM 680 O O . MET A 1 84 ? -2.523 -6.047 0.776 1 84.56 84 MET A O 1
ATOM 684 N N . ILE A 1 85 ? -1.443 -6.07 -1.108 1 84 85 ILE A N 1
ATOM 685 C CA . ILE A 1 85 ? -1.181 -4.637 -1.06 1 84 85 ILE A CA 1
ATOM 686 C C . ILE A 1 85 ? -2.475 -3.867 -1.317 1 84 85 ILE A C 1
ATOM 688 O O . ILE A 1 85 ? -2.893 -3.051 -0.493 1 84 85 ILE A O 1
ATOM 692 N N . PHE A 1 86 ? -3.209 -4.152 -2.4 1 83.44 86 PHE A N 1
ATOM 693 C CA . PHE A 1 86 ? -4.355 -3.369 -2.842 1 83.44 86 PHE A CA 1
ATOM 694 C C . PHE A 1 86 ? -5.602 -3.73 -2.039 1 83.44 86 PHE A C 1
ATOM 696 O O . PHE A 1 86 ? -6.406 -2.859 -1.71 1 83.44 86 PHE A O 1
ATOM 703 N N . GLY A 1 87 ? -5.711 -4.984 -1.726 1 78.44 87 GLY A N 1
ATOM 704 C CA . GLY A 1 87 ? -6.906 -5.441 -1.035 1 78.44 87 GLY A CA 1
ATOM 705 C C . GLY A 1 87 ? -6.762 -5.43 0.476 1 78.44 87 GLY A C 1
ATOM 706 O O . GLY A 1 87 ? -7.758 -5.496 1.199 1 78.44 87 GLY A O 1
ATOM 707 N N . GLY A 1 88 ? -5.547 -5.305 0.912 1 78.38 88 GLY A N 1
ATOM 708 C CA . GLY A 1 88 ? -5.309 -5.41 2.342 1 78.38 88 GLY A CA 1
ATOM 709 C C . GLY A 1 88 ? -4.711 -4.152 2.941 1 78.38 88 GLY A C 1
ATOM 710 O O . GLY A 1 88 ? -5.043 -3.773 4.066 1 78.38 88 GLY A O 1
ATOM 711 N N . ILE A 1 89 ? -3.91 -3.479 2.189 1 78.38 89 ILE A N 1
ATOM 712 C CA . ILE A 1 89 ? -3.152 -2.381 2.783 1 78.38 89 ILE A CA 1
ATOM 713 C C . ILE A 1 89 ? -3.711 -1.046 2.297 1 78.38 89 ILE A C 1
ATOM 715 O O . ILE A 1 89 ? -3.883 -0.113 3.086 1 78.38 89 ILE A O 1
ATOM 719 N N . LEU A 1 90 ? -3.984 -0.886 1.028 1 82.56 90 LEU A N 1
ATOM 720 C CA . LEU A 1 90 ? -4.457 0.384 0.487 1 82.56 90 LEU A CA 1
ATOM 721 C C . LEU A 1 90 ? -5.887 0.669 0.937 1 82.56 90 LEU A C 1
ATOM 723 O O . LEU A 1 90 ? -6.27 1.83 1.103 1 82.56 90 LEU A O 1
ATOM 727 N N . PHE A 1 91 ? -6.633 -0.443 1.149 1 81.44 91 PHE A N 1
ATOM 728 C CA . PHE A 1 91 ? -8.031 -0.321 1.55 1 81.44 91 PHE A CA 1
ATOM 729 C C . PHE A 1 91 ? -8.336 -1.243 2.723 1 81.44 91 PHE A C 1
ATOM 731 O O . PHE A 1 91 ? -9.086 -2.213 2.576 1 81.44 91 PHE A O 1
ATOM 738 N N . PRO A 1 92 ? -7.723 -0.877 3.818 1 71.5 92 PRO A N 1
ATOM 739 C CA . PRO A 1 92 ? -7.855 -1.777 4.965 1 71.5 92 PRO A CA 1
ATOM 740 C C . PRO A 1 92 ? -9.266 -1.776 5.555 1 71.5 92 PRO A C 1
ATOM 742 O O . PRO A 1 92 ? -9.977 -0.773 5.457 1 71.5 92 PRO A O 1
ATOM 745 N N . ASN A 1 93 ? -9.531 -2.973 5.988 1 66.31 93 ASN A N 1
ATOM 746 C CA . ASN A 1 93 ? -10.75 -3.084 6.785 1 66.31 93 ASN A CA 1
ATOM 747 C C . ASN A 1 93 ? -10.484 -2.828 8.266 1 66.31 93 ASN A C 1
ATOM 749 O O . ASN A 1 93 ? -9.328 -2.791 8.695 1 66.31 93 ASN A O 1
ATOM 753 N N . THR A 1 94 ? -11.469 -2.688 8.984 1 64.31 94 THR A N 1
ATOM 754 C CA . THR A 1 94 ? -11.375 -2.363 10.406 1 64.31 94 THR A CA 1
ATOM 755 C C . THR A 1 94 ? -10.609 -3.451 11.156 1 64.31 94 THR A C 1
ATOM 757 O O . THR A 1 94 ? -9.891 -3.162 12.117 1 64.31 94 THR A O 1
ATOM 760 N N . SER A 1 95 ? -10.75 -4.734 10.664 1 64.62 95 SER A N 1
ATOM 761 C CA . SER A 1 95 ? -10.102 -5.824 11.391 1 64.62 95 SER A CA 1
ATOM 762 C C . SER A 1 95 ? -8.617 -5.898 11.07 1 64.62 95 SER A C 1
ATOM 764 O O . SER A 1 95 ? -7.832 -6.441 11.844 1 64.62 95 SER A O 1
ATOM 766 N N . GLY A 1 96 ? -8.141 -5.387 9.93 1 65.69 96 GLY A N 1
ATOM 767 C CA . GLY A 1 96 ? -6.738 -5.336 9.531 1 65.69 96 GLY A CA 1
ATOM 768 C C . GLY A 1 96 ? -6.172 -6.699 9.18 1 65.69 96 GLY A C 1
ATOM 769 O O . GLY A 1 96 ? -4.984 -6.82 8.875 1 65.69 96 GLY A O 1
ATOM 770 N N . ASN A 1 97 ? -6.938 -7.734 9.281 1 73.25 97 ASN A N 1
ATOM 771 C CA . ASN A 1 97 ? -6.434 -9.078 9.039 1 73.25 97 ASN A CA 1
ATOM 772 C C . ASN A 1 97 ? -7.125 -9.727 7.84 1 73.25 97 ASN A C 1
ATOM 774 O O . ASN A 1 97 ? -7.086 -10.953 7.684 1 73.25 97 ASN A O 1
ATOM 778 N N . LEU A 1 98 ? -7.805 -8.859 7.109 1 80.31 98 LEU A N 1
ATOM 779 C CA . LEU A 1 98 ? -8.547 -9.398 5.973 1 80.31 98 LEU A CA 1
ATOM 780 C C . LEU A 1 98 ? -8.148 -8.695 4.68 1 80.31 98 LEU A C 1
ATOM 782 O O . LEU A 1 98 ? -7.781 -7.523 4.695 1 80.31 98 LEU A O 1
ATOM 786 N N . VAL A 1 99 ? -8.242 -9.453 3.598 1 85.62 99 VAL A N 1
ATOM 787 C CA . VAL A 1 99 ? -8 -8.93 2.256 1 85.62 99 VAL A CA 1
ATOM 788 C C . VAL A 1 99 ? -9.281 -9.016 1.43 1 85.62 99 VAL A C 1
ATOM 790 O O . VAL A 1 99 ? -9.93 -10.062 1.386 1 85.62 99 VAL A O 1
ATOM 793 N N . ASN A 1 100 ? -9.625 -7.938 0.833 1 86.81 100 ASN A N 1
ATOM 794 C CA . ASN A 1 100 ? -10.828 -7.906 0.002 1 86.81 100 ASN A CA 1
ATOM 795 C C . ASN A 1 100 ? -10.57 -8.516 -1.373 1 86.81 100 ASN A C 1
ATOM 797 O O . ASN A 1 100 ? -9.766 -8 -2.146 1 86.81 100 ASN A O 1
ATOM 801 N N . LEU A 1 101 ? -11.352 -9.492 -1.729 1 90.31 101 LEU A N 1
ATOM 802 C CA . LEU A 1 101 ? -11.141 -10.258 -2.953 1 90.31 101 LEU A CA 1
ATOM 803 C C . LEU A 1 101 ? -11.727 -9.531 -4.156 1 90.31 101 LEU A C 1
ATOM 805 O O . LEU A 1 101 ? -11.469 -9.898 -5.301 1 90.31 101 LEU A O 1
ATOM 809 N N . HIS A 1 102 ? -12.398 -8.391 -3.943 1 88.81 102 HIS A N 1
ATOM 810 C CA . HIS A 1 102 ? -12.906 -7.586 -5.051 1 88.81 102 HIS A CA 1
ATOM 811 C C . HIS A 1 102 ? -11.773 -7.117 -5.949 1 88.81 102 HIS A C 1
ATOM 813 O O . HIS A 1 102 ? -11.953 -6.965 -7.16 1 88.81 102 HIS A O 1
ATOM 819 N N . PHE A 1 103 ? -10.656 -7.074 -5.438 1 89.75 103 PHE A N 1
ATOM 820 C CA . PHE A 1 103 ? -9.531 -6.484 -6.156 1 89.75 103 PHE A CA 1
ATOM 821 C C . PHE A 1 103 ? -8.938 -7.48 -7.145 1 89.75 103 PHE A C 1
ATOM 823 O O . PHE A 1 103 ? -8.117 -7.109 -7.988 1 89.75 103 PHE A O 1
ATOM 830 N N . LEU A 1 104 ? -9.383 -8.734 -7.066 1 91.94 104 LEU A N 1
ATOM 831 C CA . LEU A 1 104 ? -8.938 -9.734 -8.031 1 91.94 104 LEU A CA 1
ATOM 832 C C . LEU A 1 104 ? -9.289 -9.32 -9.453 1 91.94 104 LEU A C 1
ATOM 834 O O . LEU A 1 104 ? -8.57 -9.641 -10.398 1 91.94 104 LEU A O 1
ATOM 838 N N . ALA A 1 105 ? -10.359 -8.57 -9.523 1 88.81 105 ALA A N 1
ATOM 839 C CA . ALA A 1 105 ? -10.82 -8.133 -10.844 1 88.81 105 ALA A CA 1
ATOM 840 C C . ALA A 1 105 ? -9.766 -7.27 -11.531 1 88.81 105 ALA A C 1
ATOM 842 O O . ALA A 1 105 ? -9.648 -7.289 -12.758 1 88.81 105 ALA A O 1
ATOM 843 N N . HIS A 1 106 ? -8.945 -6.621 -10.75 1 89.19 106 HIS A N 1
ATOM 844 C CA . HIS A 1 106 ? -7.949 -5.707 -11.297 1 89.19 106 HIS A CA 1
ATOM 845 C C . HIS A 1 106 ? -6.621 -6.418 -11.531 1 89.19 106 HIS A C 1
ATOM 847 O O . HIS A 1 106 ? -5.688 -5.832 -12.094 1 89.19 106 HIS A O 1
ATOM 853 N N . LEU A 1 107 ? -6.578 -7.707 -11.188 1 91.81 107 LEU A N 1
ATOM 854 C CA . LEU A 1 107 ? -5.312 -8.43 -11.266 1 91.81 107 LEU A CA 1
ATOM 855 C C . LEU A 1 107 ? -5.352 -9.484 -12.359 1 91.81 107 LEU A C 1
ATOM 857 O O . LEU A 1 107 ? -4.363 -10.195 -12.578 1 91.81 107 LEU A O 1
ATOM 861 N N . GLU A 1 108 ? -6.477 -9.586 -13.023 1 91.31 108 GLU A N 1
ATOM 862 C CA . GLU A 1 108 ? -6.598 -10.586 -14.078 1 91.31 108 GLU A CA 1
ATOM 863 C C . GLU A 1 108 ? -5.582 -10.344 -15.188 1 91.31 108 GLU A C 1
ATOM 865 O O . GLU A 1 108 ? -4.902 -11.273 -15.633 1 91.31 108 GLU A O 1
ATOM 870 N N . GLN A 1 109 ? -5.555 -9.125 -15.641 1 91.12 109 GLN A N 1
ATOM 871 C CA . GLN A 1 109 ? -4.555 -8.719 -16.625 1 91.12 109 GLN A CA 1
ATOM 872 C C . GLN A 1 109 ? -3.59 -7.695 -16.031 1 91.12 109 GLN A C 1
ATOM 874 O O . GLN A 1 109 ? -3.904 -6.508 -15.953 1 91.12 109 GLN A O 1
ATOM 879 N N . LEU A 1 110 ? -2.436 -8.125 -15.641 1 89.88 110 LEU A N 1
ATOM 880 C CA . LEU A 1 110 ? -1.457 -7.293 -14.945 1 89.88 110 LEU A CA 1
ATOM 881 C C . LEU A 1 110 ? -1.044 -6.105 -15.812 1 89.88 110 LEU A C 1
ATOM 883 O O . LEU A 1 110 ? -0.734 -5.031 -15.297 1 89.88 110 LEU A O 1
ATOM 887 N N . ASP A 1 111 ? -1.128 -6.262 -17.141 1 84.94 111 ASP A N 1
ATOM 888 C CA . ASP A 1 111 ? -0.758 -5.188 -18.047 1 84.94 111 ASP A CA 1
ATOM 889 C C . ASP A 1 111 ? -1.725 -4.012 -17.938 1 84.94 111 ASP A C 1
ATOM 891 O O . ASP A 1 111 ? -1.421 -2.906 -18.391 1 84.94 111 ASP A O 1
ATOM 895 N N . ASP A 1 112 ? -2.871 -4.195 -17.328 1 85.19 112 ASP A N 1
ATOM 896 C CA . ASP A 1 112 ? -3.875 -3.146 -17.172 1 85.19 112 ASP A CA 1
ATOM 897 C C . ASP A 1 112 ? -3.668 -2.373 -15.867 1 85.19 112 ASP A C 1
ATOM 899 O O . ASP A 1 112 ? -4.242 -1.3 -15.68 1 85.19 112 ASP A O 1
ATOM 903 N N . LEU A 1 113 ? -2.844 -2.881 -14.984 1 87.06 113 LEU A N 1
ATOM 904 C CA . LEU A 1 113 ? -2.66 -2.303 -13.664 1 87.06 113 LEU A CA 1
ATOM 905 C C . LEU A 1 113 ? -2.285 -0.828 -13.758 1 87.06 113 LEU A C 1
ATOM 907 O O . LEU A 1 113 ? -2.811 0.001 -13.008 1 87.06 113 LEU A O 1
ATOM 911 N N . PRO A 1 114 ? -1.404 -0.432 -14.758 1 82.75 114 PRO A N 1
ATOM 912 C CA . PRO A 1 114 ? -0.993 0.969 -14.867 1 82.75 114 PRO A CA 1
ATOM 913 C C . PRO A 1 114 ? -2.131 1.886 -15.312 1 82.75 114 PRO A C 1
ATOM 915 O O . PRO A 1 114 ? -2.027 3.109 -15.188 1 82.75 114 PRO A O 1
ATOM 918 N N . LEU A 1 115 ? -3.152 1.287 -15.797 1 82.19 115 LEU A N 1
ATOM 919 C CA . LEU A 1 115 ? -4.238 2.078 -16.359 1 82.19 115 LEU A CA 1
ATOM 920 C C . LEU A 1 115 ? -5.18 2.572 -15.266 1 82.19 115 LEU A C 1
ATOM 922 O O . LEU A 1 115 ? -5.941 3.518 -15.477 1 82.19 115 LEU A O 1
ATOM 926 N N . TYR A 1 116 ? -5.121 1.949 -14.141 1 83.44 116 TYR A N 1
ATOM 927 C CA . TYR A 1 116 ? -6.008 2.332 -13.047 1 83.44 116 TYR A CA 1
ATOM 928 C C . TYR A 1 116 ? -5.41 3.475 -12.234 1 83.44 116 TYR A C 1
ATOM 930 O O . TYR A 1 116 ? -4.203 3.506 -11.992 1 83.44 116 TYR A O 1
ATOM 938 N N . SER A 1 117 ? -6.305 4.367 -11.82 1 85.69 117 SER A N 1
ATOM 939 C CA . SER A 1 117 ? -5.867 5.477 -10.977 1 85.69 117 SER A CA 1
ATOM 940 C C . SER A 1 117 ? -5.836 5.07 -9.508 1 85.69 117 SER A C 1
ATOM 942 O O . SER A 1 117 ? -6.664 5.523 -8.719 1 85.69 117 SER A O 1
ATOM 944 N N . TRP A 1 118 ? -4.859 4.344 -9.148 1 86.31 118 TRP A N 1
ATOM 945 C CA . TRP A 1 118 ? -4.742 3.863 -7.777 1 86.31 118 TRP A CA 1
ATOM 946 C C . TRP A 1 118 ? -4.523 5.023 -6.812 1 86.31 118 TRP A C 1
ATOM 948 O O . TRP A 1 118 ? -5.047 5.016 -5.695 1 86.31 118 TRP A O 1
ATOM 958 N N . GLY A 1 119 ? -3.709 6.027 -7.285 1 84.44 119 GLY A N 1
ATOM 959 C CA . GLY A 1 119 ? -3.508 7.195 -6.441 1 84.44 119 GLY A CA 1
ATOM 960 C C . GLY A 1 119 ? -4.797 7.938 -6.129 1 84.44 119 GLY A C 1
ATOM 961 O O . GLY A 1 119 ? -5.035 8.312 -4.98 1 84.44 119 GLY A O 1
ATOM 962 N N . GLY A 1 120 ? -5.598 8.125 -7.133 1 86.06 120 GLY A N 1
ATOM 963 C CA . GLY A 1 120 ? -6.887 8.758 -6.914 1 86.06 120 GLY A CA 1
ATOM 964 C C . GLY A 1 120 ? -7.801 7.953 -6.008 1 86.06 120 GLY A C 1
ATOM 965 O O . GLY A 1 120 ? -8.5 8.516 -5.164 1 86.06 120 GLY A O 1
ATOM 966 N N . ALA A 1 121 ? -7.812 6.676 -6.141 1 87.25 121 ALA A N 1
ATOM 967 C CA . ALA A 1 121 ? -8.656 5.805 -5.328 1 87.25 121 ALA A CA 1
ATOM 968 C C . ALA A 1 121 ? -8.258 5.871 -3.857 1 87.25 121 ALA A C 1
ATOM 970 O O . ALA A 1 121 ? -9.117 5.988 -2.979 1 87.25 121 ALA A O 1
ATOM 971 N N . VAL A 1 122 ? -6.984 5.797 -3.619 1 87.56 122 VAL A N 1
ATOM 972 C CA . VAL A 1 122 ? -6.5 5.809 -2.242 1 87.56 122 VAL A CA 1
ATOM 973 C C . VAL A 1 122 ? -6.793 7.164 -1.604 1 87.56 122 VAL A C 1
ATOM 975 O O . VAL A 1 122 ? -7.219 7.234 -0.449 1 87.56 122 VAL A O 1
ATOM 978 N N . LEU A 1 123 ? -6.57 8.195 -2.369 1 86.5 123 LEU A N 1
ATOM 979 C CA . LEU A 1 123 ? -6.848 9.523 -1.842 1 86.5 123 LEU A CA 1
ATOM 980 C C . LEU A 1 123 ? -8.32 9.68 -1.49 1 86.5 123 LEU A C 1
ATOM 982 O O . LEU A 1 123 ? -8.664 10.172 -0.413 1 86.5 123 LEU A O 1
ATOM 986 N N . ALA A 1 124 ? -9.211 9.297 -2.385 1 85.69 124 ALA A N 1
ATOM 987 C CA . ALA A 1 124 ? -10.648 9.367 -2.127 1 85.69 124 ALA A CA 1
ATOM 988 C C . ALA A 1 124 ? -11.023 8.547 -0.898 1 85.69 124 ALA A C 1
ATOM 990 O O . ALA A 1 124 ? -11.82 8.984 -0.069 1 85.69 124 ALA A O 1
ATOM 991 N N . TYR A 1 125 ? -10.445 7.422 -0.767 1 83.5 125 TYR A N 1
ATOM 992 C CA . TYR A 1 125 ? -10.703 6.566 0.387 1 83.5 125 TYR A CA 1
ATOM 993 C C . TYR A 1 125 ? -10.266 7.25 1.678 1 83.5 125 TYR A C 1
ATOM 995 O O . TYR A 1 125 ? -11 7.25 2.668 1 83.5 125 TYR A O 1
ATOM 1003 N N . LEU A 1 126 ? -9.039 7.828 1.689 1 82.75 126 LEU A N 1
ATOM 1004 C CA . LEU A 1 126 ? -8.508 8.492 2.873 1 82.75 126 LEU A CA 1
ATOM 1005 C C . LEU A 1 126 ? -9.406 9.656 3.293 1 82.75 126 LEU A C 1
ATOM 1007 O O . LEU A 1 126 ? -9.688 9.828 4.48 1 82.75 126 LEU A O 1
ATOM 1011 N N . TYR A 1 127 ? -9.797 10.375 2.307 1 83.38 127 TYR A N 1
ATOM 1012 C CA . TYR A 1 127 ? -10.664 11.516 2.613 1 83.38 127 TYR A CA 1
ATOM 1013 C C . TYR A 1 127 ? -11.977 11.047 3.23 1 83.38 127 TYR A C 1
ATOM 1015 O O . TYR A 1 127 ? -12.469 11.656 4.184 1 83.38 127 TYR A O 1
ATOM 1023 N N . ARG A 1 128 ? -12.516 10.008 2.721 1 82.44 128 ARG A N 1
ATOM 1024 C CA . ARG A 1 128 ? -13.758 9.477 3.271 1 82.44 128 ARG A CA 1
ATOM 1025 C C . ARG A 1 128 ? -13.555 8.969 4.695 1 82.44 128 ARG A C 1
ATOM 1027 O O . ARG A 1 128 ? -14.383 9.219 5.574 1 82.44 128 ARG A O 1
ATOM 1034 N N . GLN A 1 129 ? -12.469 8.258 4.906 1 79.94 129 GLN A N 1
ATOM 1035 C CA . GLN A 1 129 ? -12.188 7.723 6.234 1 79.94 129 GLN A CA 1
ATOM 1036 C C . GLN A 1 129 ? -11.977 8.844 7.242 1 79.94 129 GLN A C 1
ATOM 1038 O O . GLN A 1 129 ? -12.492 8.789 8.359 1 79.94 129 GLN A O 1
ATOM 1043 N N . LEU A 1 130 ? -11.211 9.883 6.879 1 78.19 130 LEU A N 1
ATOM 1044 C CA . LEU A 1 130 ? -10.945 11 7.785 1 78.19 130 LEU A CA 1
ATOM 1045 C C . LEU A 1 130 ? -12.227 11.773 8.086 1 78.19 130 LEU A C 1
ATOM 1047 O O . LEU A 1 130 ? -12.398 12.273 9.203 1 78.19 130 LEU A O 1
ATOM 1051 N N . CYS A 1 131 ? -13.078 11.812 7.012 1 79.44 131 CYS A N 1
ATOM 1052 C CA . CYS A 1 131 ? -14.375 12.438 7.238 1 79.44 131 CYS A CA 1
ATOM 1053 C C . CYS A 1 131 ? -15.18 11.664 8.273 1 79.44 131 CYS A C 1
ATOM 1055 O O . CYS A 1 131 ? -15.789 12.258 9.164 1 79.44 131 CYS A O 1
ATOM 1057 N N . ARG A 1 132 ? -15.172 10.367 8.234 1 77.69 132 ARG A N 1
ATOM 1058 C CA . ARG A 1 132 ? -15.891 9.516 9.188 1 77.69 132 ARG A CA 1
ATOM 1059 C C . ARG A 1 132 ? -15.336 9.695 10.594 1 77.69 132 ARG A C 1
ATOM 1061 O O . ARG A 1 132 ? -16.094 9.703 11.57 1 77.69 132 ARG A O 1
ATOM 1068 N N . VAL A 1 133 ? -14.094 9.805 10.719 1 77 133 VAL A N 1
ATOM 1069 C CA . VAL A 1 133 ? -13.445 9.992 12.016 1 77 133 VAL A CA 1
ATOM 1070 C C . VAL A 1 133 ? -13.828 11.359 12.586 1 77 133 VAL A C 1
ATOM 1072 O O . VAL A 1 133 ? -14.133 11.477 13.773 1 77 133 VAL A O 1
ATOM 1075 N N . SER A 1 134 ? -13.805 12.336 11.727 1 77.25 134 SER A N 1
ATOM 1076 C CA . SER A 1 134 ? -14.094 13.703 12.172 1 77.25 134 SER A CA 1
ATOM 1077 C C . SER A 1 134 ? -15.539 13.836 12.633 1 77.25 134 SER A C 1
ATOM 1079 O O . SER A 1 134 ? -15.844 14.664 13.492 1 77.25 134 SER A O 1
ATOM 1081 N N . MET A 1 135 ? -16.359 13.031 12.023 1 79.12 135 MET A N 1
ATOM 1082 C CA . MET A 1 135 ? -17.766 13.062 12.367 1 79.12 135 MET A CA 1
ATOM 1083 C C . MET A 1 135 ? -18.062 12.195 13.594 1 79.12 135 MET A C 1
ATOM 1085 O O . MET A 1 135 ? -19.188 12.18 14.102 1 79.12 135 MET A O 1
ATOM 1089 N N . GLY A 1 136 ? -17 11.492 14.125 1 72.25 136 GLY A N 1
ATOM 1090 C CA . GLY A 1 136 ? -17.156 10.633 15.289 1 72.25 136 GLY A CA 1
ATOM 1091 C C . GLY A 1 136 ? -17.797 9.305 14.969 1 72.25 136 GLY A C 1
ATOM 1092 O O . GLY A 1 136 ? -18.266 8.602 15.875 1 72.25 136 GLY A O 1
ATOM 1093 N N . SER A 1 137 ? -17.891 9.039 13.805 1 65.88 137 SER A N 1
ATOM 1094 C CA . SER A 1 137 ? -18.547 7.801 13.414 1 65.88 137 SER A CA 1
ATOM 1095 C C . SER A 1 137 ? -17.641 6.598 13.609 1 65.88 137 SER A C 1
ATOM 1097 O O . SER A 1 137 ? -18.109 5.477 13.812 1 65.88 137 SER A O 1
ATOM 1099 N N . VAL A 1 138 ? -16.328 6.922 13.484 1 63.75 138 VAL A N 1
ATOM 1100 C CA . VAL A 1 138 ? -15.367 5.844 13.695 1 63.75 138 VAL A CA 1
ATOM 1101 C C . VAL A 1 138 ? -14.188 6.355 14.523 1 63.75 138 VAL A C 1
ATOM 1103 O O . VAL A 1 138 ? -13.852 7.539 14.469 1 63.75 138 VAL A O 1
ATOM 1106 N N . ARG A 1 139 ? -13.789 5.566 15.461 1 59.56 139 ARG A N 1
ATOM 1107 C CA . ARG A 1 139 ? -12.711 5.973 16.344 1 59.56 139 ARG A CA 1
ATOM 1108 C C . ARG A 1 139 ? -11.352 5.73 15.703 1 59.56 139 ARG A C 1
ATOM 1110 O O . ARG A 1 139 ? -10.359 6.355 16.078 1 59.56 139 ARG A O 1
ATOM 1117 N N . ASP A 1 140 ? -11.406 4.609 14.797 1 56.25 140 ASP A N 1
ATOM 1118 C CA . ASP A 1 140 ? -10.109 4.281 14.219 1 56.25 140 ASP A CA 1
ATOM 1119 C C . ASP A 1 140 ? -10.125 4.465 12.703 1 56.25 140 ASP A C 1
ATOM 1121 O O . ASP A 1 140 ? -11.086 4.062 12.031 1 56.25 140 ASP A O 1
ATOM 1125 N N . VAL A 1 141 ? -9.445 5.422 12.383 1 51.81 141 VAL A N 1
ATOM 1126 C CA . VAL A 1 141 ? -9.367 5.523 10.93 1 51.81 141 VAL A CA 1
ATOM 1127 C C . VAL A 1 141 ? -8.969 4.172 10.344 1 51.81 141 VAL A C 1
ATOM 1129 O O . VAL A 1 141 ? -7.91 3.631 10.664 1 51.81 141 VAL A O 1
ATOM 1132 N N . ALA A 1 142 ? -9.898 3.125 10.25 1 48.25 142 ALA A N 1
ATOM 1133 C CA . ALA A 1 142 ? -9.672 1.788 9.703 1 48.25 142 ALA A CA 1
ATOM 1134 C C . ALA A 1 142 ? -8.359 1.722 8.938 1 48.25 142 ALA A C 1
ATOM 1136 O O . ALA A 1 142 ? -7.684 0.69 8.938 1 48.25 142 ALA A O 1
ATOM 1137 N N . GLY A 1 143 ? -8.133 2.633 8.023 1 48.53 143 GLY A N 1
ATOM 1138 C CA . GLY A 1 143 ? -6.988 2.605 7.129 1 48.53 143 GLY A CA 1
ATOM 1139 C C . GLY A 1 143 ? -5.664 2.768 7.848 1 48.53 143 GLY A C 1
ATOM 1140 O O . GLY A 1 143 ? -4.605 2.449 7.297 1 48.53 143 GLY A O 1
ATOM 1141 N N . PHE A 1 144 ? -5.691 3.473 8.914 1 51.16 144 PHE A N 1
ATOM 1142 C CA . PHE A 1 144 ? -4.449 3.787 9.602 1 51.16 144 PHE A CA 1
ATOM 1143 C C . PHE A 1 144 ? -4.02 2.631 10.5 1 51.16 144 PHE A C 1
ATOM 1145 O O . PHE A 1 144 ? -2.826 2.449 10.758 1 51.16 144 PHE A O 1
ATOM 1152 N N . LEU A 1 145 ? -4.953 1.768 10.789 1 50 145 LEU A N 1
ATOM 1153 C CA . LEU A 1 145 ? -4.664 0.648 11.68 1 50 145 LEU A CA 1
ATOM 1154 C C . LEU A 1 145 ? -3.697 -0.331 11.023 1 50 145 LEU A C 1
ATOM 1156 O O . LEU A 1 145 ? -2.748 -0.792 11.656 1 50 145 LEU A O 1
ATOM 1160 N N . PRO A 1 146 ? -4.098 -0.729 10.016 1 49.09 146 PRO A N 1
ATOM 1161 C CA . PRO A 1 146 ? -3.201 -1.76 9.484 1 49.09 146 PRO A CA 1
ATOM 1162 C C . PRO A 1 146 ? -1.77 -1.261 9.297 1 49.09 146 PRO A C 1
ATOM 1164 O O . PRO A 1 146 ? -0.818 -2.021 9.492 1 49.09 146 PRO A O 1
ATOM 1167 N N . LEU A 1 147 ? -1.674 0.072 8.883 1 49.97 147 LEU A N 1
ATOM 1168 C CA . LEU A 1 147 ? -0.323 0.622 8.906 1 49.97 147 LEU A CA 1
ATOM 1169 C C . LEU A 1 147 ? 0.305 0.464 10.281 1 49.97 147 LEU A C 1
ATOM 1171 O O . LEU A 1 147 ? 1.52 0.285 10.398 1 49.97 147 LEU A O 1
ATOM 1175 N N . GLN A 1 148 ? -0.55 0.537 11.234 1 48.81 148 GLN A N 1
ATOM 1176 C CA . GLN A 1 148 ? -0.067 0.371 12.602 1 48.81 148 GLN A CA 1
ATOM 1177 C C . GLN A 1 148 ? 0.438 -1.05 12.836 1 48.81 148 GLN A C 1
ATOM 1179 O O . GLN A 1 148 ? 1.421 -1.254 13.547 1 48.81 148 GLN A O 1
ATOM 1184 N N . GLN A 1 149 ? -0.379 -1.916 12.305 1 45.75 149 GLN A N 1
ATOM 1185 C CA . GLN A 1 149 ? 0.004 -3.293 12.594 1 45.75 149 GLN A CA 1
ATOM 1186 C C . GLN A 1 149 ? 1.245 -3.695 11.805 1 45.75 149 GLN A C 1
ATOM 1188 O O . GLN A 1 149 ? 2.014 -4.555 12.242 1 45.75 149 GLN A O 1
ATOM 1193 N N . VAL A 1 150 ? 1.344 -3.26 10.68 1 43.75 150 VAL A N 1
ATOM 1194 C CA . VAL A 1 150 ? 2.52 -3.619 9.898 1 43.75 150 VAL A CA 1
ATOM 1195 C C . VAL A 1 150 ? 3.785 -3.17 10.625 1 43.75 150 VAL A C 1
ATOM 1197 O O . VAL A 1 150 ? 4.82 -3.836 10.547 1 43.75 150 VAL A O 1
ATOM 1200 N N . TRP A 1 151 ? 3.746 -2.033 11.344 1 40.19 151 TRP A N 1
ATOM 1201 C CA . TRP A 1 151 ? 4.941 -1.482 11.977 1 40.19 151 TRP A CA 1
ATOM 1202 C C . TRP A 1 151 ? 4.953 -1.78 13.469 1 40.19 151 TRP A C 1
ATOM 1204 O O . TRP A 1 151 ? 5.793 -1.256 14.211 1 40.19 151 TRP A O 1
ATOM 1214 N N . ALA A 1 152 ? 4.082 -2.572 13.867 1 39 152 ALA A N 1
ATOM 1215 C CA . ALA A 1 152 ? 4.234 -2.941 15.266 1 39 152 ALA A CA 1
ATOM 1216 C C . ALA A 1 152 ? 5.25 -4.07 15.43 1 39 152 ALA A C 1
ATOM 1218 O O . ALA A 1 152 ? 5.355 -4.949 14.57 1 39 152 ALA A O 1
ATOM 1219 N N . MET B 1 1 ? 13.25 -9.289 -21 1 25.59 1 MET B N 1
ATOM 1220 C CA . MET B 1 1 ? 12.047 -8.82 -21.688 1 25.59 1 MET B CA 1
ATOM 1221 C C . MET B 1 1 ? 11.234 -7.898 -20.781 1 25.59 1 MET B C 1
ATOM 1223 O O . MET B 1 1 ? 10.523 -7.016 -21.266 1 25.59 1 MET B O 1
ATOM 1227 N N . PHE B 1 2 ? 10.711 -8.156 -19.484 1 28.69 2 PHE B N 1
ATOM 1228 C CA . PHE B 1 2 ? 9.328 -7.703 -19.375 1 28.69 2 PHE B CA 1
ATOM 1229 C C . PHE B 1 2 ? 9.242 -6.184 -19.422 1 28.69 2 PHE B C 1
ATOM 1231 O O . PHE B 1 2 ? 9.578 -5.504 -18.453 1 28.69 2 PHE B O 1
ATOM 1238 N N . GLY B 1 3 ? 9.5 -5.602 -20.656 1 29.22 3 GLY B N 1
ATOM 1239 C CA . GLY B 1 3 ? 9.328 -4.211 -21.047 1 29.22 3 GLY B CA 1
ATOM 1240 C C . GLY B 1 3 ? 7.992 -3.631 -20.625 1 29.22 3 GLY B C 1
ATOM 1241 O O . GLY B 1 3 ? 7.027 -3.668 -21.391 1 29.22 3 GLY B O 1
ATOM 1242 N N . LEU B 1 4 ? 7.605 -3.66 -19.516 1 33.97 4 LEU B N 1
ATOM 1243 C CA . LEU B 1 4 ? 6.258 -3.18 -19.234 1 33.97 4 LEU B CA 1
ATOM 1244 C C . LEU B 1 4 ? 6.098 -1.725 -19.656 1 33.97 4 LEU B C 1
ATOM 1246 O O . LEU B 1 4 ? 6.98 -0.899 -19.422 1 33.97 4 LEU B O 1
ATOM 1250 N N . LEU B 1 5 ? 5.352 -1.419 -20.812 1 29.28 5 LEU B N 1
ATOM 1251 C CA . LEU B 1 5 ? 4.895 -0.13 -21.312 1 29.28 5 LEU B CA 1
ATOM 1252 C C . LEU B 1 5 ? 4.164 0.655 -20.234 1 29.28 5 LEU B C 1
ATOM 1254 O O . LEU B 1 5 ? 3.23 0.144 -19.609 1 29.28 5 LEU B O 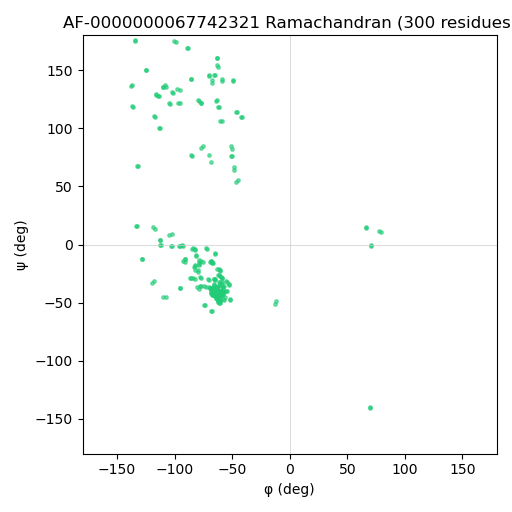1
ATOM 1258 N N . VAL B 1 6 ? 4.762 1.363 -19.406 1 37.28 6 VAL B N 1
ATOM 1259 C CA . VAL B 1 6 ? 4.125 2.105 -18.312 1 37.28 6 VAL B CA 1
ATOM 1260 C C . VAL B 1 6 ? 3.457 3.361 -18.875 1 37.28 6 VAL B C 1
ATOM 1262 O O . VAL B 1 6 ? 4.117 4.207 -19.469 1 37.28 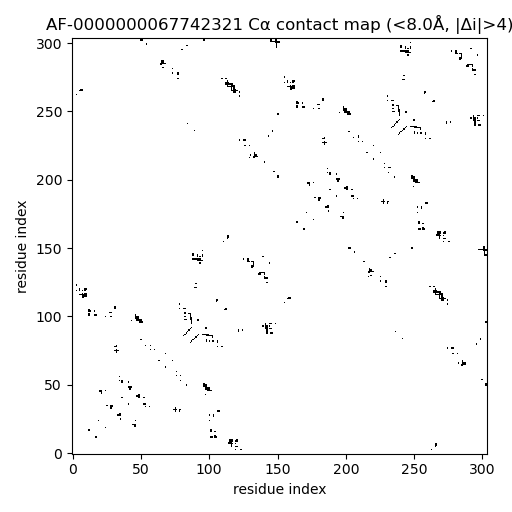6 VAL B O 1
ATOM 1265 N N . ASP B 1 7 ? 2.305 3.287 -19.375 1 36.78 7 ASP B N 1
ATOM 1266 C CA . ASP B 1 7 ? 1.645 4.488 -19.875 1 36.78 7 ASP B CA 1
ATOM 1267 C C . ASP B 1 7 ? 1.539 5.551 -18.797 1 36.78 7 ASP B C 1
ATOM 1269 O O . ASP B 1 7 ? 1.3 6.727 -19.078 1 36.78 7 ASP B O 1
ATOM 1273 N N . GLY B 1 8 ? 1.145 5.215 -17.609 1 40.22 8 GLY B N 1
ATOM 12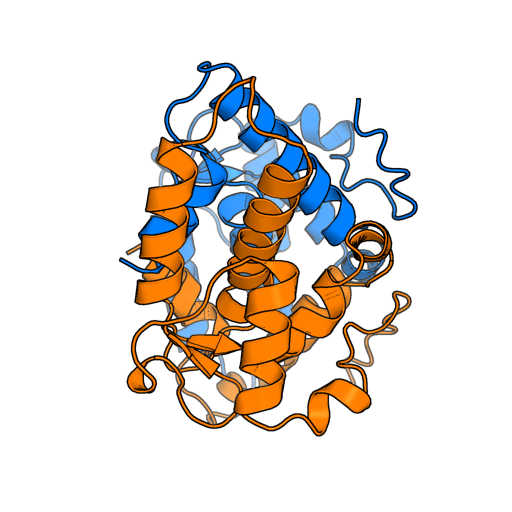74 C CA . GLY B 1 8 ? 1.03 6.324 -16.672 1 40.22 8 GLY B CA 1
ATOM 1275 C C . GLY B 1 8 ? 2.352 7.023 -16.406 1 40.22 8 GLY B C 1
ATOM 1276 O O . GLY B 1 8 ? 3.4 6.574 -16.875 1 40.22 8 GLY B O 1
ATOM 1277 N N . LEU B 1 9 ? 2.236 8.359 -16.047 1 46.47 9 LEU B N 1
ATOM 1278 C CA . LEU B 1 9 ? 3.527 8.969 -15.75 1 46.47 9 LEU B CA 1
ATOM 1279 C C . LEU B 1 9 ? 4.359 8.062 -14.852 1 46.47 9 LEU B C 1
ATOM 1281 O O . LEU B 1 9 ? 3.836 7.449 -13.922 1 46.47 9 LEU B O 1
ATOM 1285 N N . ALA B 1 10 ? 5.332 7.602 -15.281 1 49.59 10 ALA B N 1
ATOM 1286 C CA . ALA B 1 10 ? 6.277 6.812 -14.492 1 49.59 10 ALA B CA 1
ATOM 1287 C C . ALA B 1 10 ? 6.48 7.418 -13.109 1 49.59 10 ALA B C 1
ATOM 1289 O O . ALA B 1 10 ? 6.57 8.641 -12.969 1 49.59 10 ALA B O 1
ATOM 1290 N N . VAL B 1 11 ? 5.957 6.738 -12.07 1 60.12 11 VAL B N 1
ATOM 1291 C CA . VAL B 1 11 ? 6.332 7.145 -10.719 1 60.12 11 VAL B CA 1
ATOM 1292 C C . VAL B 1 11 ? 7.852 7.301 -10.633 1 60.12 11 VAL B C 1
ATOM 1294 O O . VAL B 1 11 ? 8.57 6.328 -10.406 1 60.12 11 VAL B O 1
ATOM 1297 N N . HIS B 1 12 ? 8.281 8.305 -11.453 1 59.62 12 HIS B N 1
ATOM 1298 C CA . HIS B 1 12 ? 9.703 8.633 -11.352 1 59.62 12 HIS B CA 1
ATOM 1299 C C . HIS B 1 12 ? 9.938 9.797 -10.398 1 59.62 12 HIS B C 1
ATOM 1301 O O . HIS B 1 12 ? 9.102 10.695 -10.289 1 59.62 12 HIS B O 1
ATOM 1307 N N . SER B 1 13 ? 10.852 9.594 -9.602 1 59.91 13 SER B N 1
ATOM 1308 C CA . SER B 1 13 ? 11.266 10.727 -8.781 1 59.91 13 SER B CA 1
ATOM 1309 C C . SER B 1 13 ? 11.781 11.875 -9.641 1 59.91 13 SER B C 1
ATOM 1311 O O . SER B 1 13 ? 12.664 11.68 -10.477 1 59.91 13 SER B O 1
ATOM 1313 N N . PRO B 1 14 ? 11.055 12.898 -9.477 1 63.16 14 PRO B N 1
ATOM 1314 C CA . PRO B 1 14 ? 11.617 14.039 -10.195 1 63.16 14 PRO B CA 1
ATOM 1315 C C . PRO B 1 14 ? 13.109 14.242 -9.922 1 63.16 14 PRO B C 1
ATOM 1317 O O . PRO B 1 14 ? 13.57 13.977 -8.812 1 63.16 14 PRO B O 1
ATOM 1320 N N . PRO B 1 15 ? 13.758 14.594 -10.945 1 62.19 15 PRO B N 1
ATOM 1321 C CA . PRO B 1 15 ? 15.203 14.797 -10.789 1 62.19 15 PRO B CA 1
ATOM 1322 C C . PRO B 1 15 ? 15.547 15.75 -9.648 1 62.19 15 PRO B C 1
ATOM 1324 O O . PRO B 1 15 ? 16.547 15.555 -8.961 1 62.19 15 PRO B O 1
ATOM 1327 N N . VAL B 1 16 ? 14.797 16.672 -9.438 1 62.91 16 VAL B N 1
ATOM 1328 C CA . VAL B 1 16 ? 15.109 17.688 -8.43 1 62.91 16 VAL B CA 1
ATOM 1329 C C . VAL B 1 16 ? 15.164 17.031 -7.055 1 62.91 16 VAL B C 1
ATOM 1331 O O . VAL B 1 16 ? 16.047 17.344 -6.25 1 62.91 16 VAL B O 1
ATOM 1334 N N . ILE B 1 17 ? 14.336 16.109 -6.777 1 72.88 17 ILE B N 1
ATOM 1335 C CA . ILE B 1 17 ? 14.258 15.539 -5.438 1 72.88 17 ILE B CA 1
ATOM 1336 C C . ILE B 1 17 ? 15.422 14.57 -5.227 1 72.88 17 ILE B C 1
ATOM 1338 O O . ILE B 1 17 ? 15.852 14.352 -4.094 1 72.88 17 ILE B O 1
ATOM 1342 N N . ARG B 1 18 ? 16.062 14.211 -6.293 1 74.88 18 ARG B N 1
ATOM 1343 C CA . ARG B 1 18 ? 17.188 13.281 -6.184 1 74.88 18 ARG B CA 1
ATOM 1344 C C . ARG B 1 18 ? 18.438 14 -5.703 1 74.88 18 ARG B C 1
ATOM 1346 O O . ARG B 1 18 ? 19.375 13.359 -5.215 1 74.88 18 ARG B O 1
ATOM 1353 N N . GLU B 1 19 ? 18.375 15.281 -5.832 1 81.12 19 GLU B N 1
ATOM 1354 C CA . GLU B 1 19 ? 19.531 16.062 -5.43 1 81.12 19 GLU B CA 1
ATOM 1355 C C . GLU B 1 19 ? 19.375 16.594 -4.004 1 81.12 19 GLU B C 1
ATOM 1357 O O . GLU B 1 19 ? 20.297 17.188 -3.447 1 81.12 19 GLU B O 1
ATOM 1362 N N . PHE B 1 20 ? 18.312 16.281 -3.494 1 88.56 20 PHE B N 1
ATOM 1363 C CA . PHE B 1 20 ? 18.047 16.766 -2.145 1 88.56 20 PHE B CA 1
ATOM 1364 C C . PHE B 1 20 ? 19 16.109 -1.144 1 88.56 20 PHE B C 1
ATOM 1366 O O . PHE B 1 20 ? 19.359 14.938 -1.293 1 88.56 20 PHE B O 1
ATOM 1373 N N . ARG B 1 21 ? 19.438 17.031 -0.215 1 89.75 21 ARG B N 1
ATOM 1374 C CA . ARG B 1 21 ? 20.125 16.531 0.97 1 89.75 21 ARG B CA 1
ATOM 1375 C C . ARG B 1 21 ? 19.172 16.453 2.16 1 89.75 21 ARG B C 1
ATOM 1377 O O . ARG B 1 21 ? 18 16.828 2.053 1 89.75 21 ARG B O 1
ATOM 1384 N N . ARG B 1 22 ? 19.609 15.93 3.223 1 90.19 22 ARG B N 1
ATOM 1385 C CA . ARG B 1 22 ? 18.781 15.648 4.398 1 90.19 22 ARG B CA 1
ATOM 1386 C C . ARG B 1 22 ? 18 16.875 4.832 1 90.19 22 ARG B C 1
ATOM 1388 O O . ARG B 1 22 ? 16.781 16.812 5.035 1 90.19 22 ARG B O 1
ATOM 1395 N N . PRO B 1 23 ? 18.609 18.062 4.945 1 91 23 PRO B N 1
ATOM 1396 C CA . PRO B 1 23 ? 17.859 19.234 5.41 1 91 23 PRO B CA 1
ATOM 1397 C C . PRO B 1 23 ? 16.719 19.609 4.469 1 91 23 PRO B C 1
ATOM 1399 O O . PRO B 1 23 ? 15.656 20.062 4.922 1 91 23 PRO B O 1
ATOM 1402 N N . GLU B 1 24 ? 16.953 19.5 3.199 1 92.62 24 GLU B N 1
ATOM 1403 C CA . GLU B 1 24 ? 15.914 19.844 2.223 1 92.62 24 GLU B CA 1
ATOM 1404 C C . GLU B 1 24 ? 14.727 18.891 2.318 1 92.62 24 GLU B C 1
ATOM 1406 O O . GLU B 1 24 ? 13.578 19.297 2.168 1 92.62 24 GLU B O 1
ATOM 1411 N N . TYR B 1 25 ? 14.984 17.625 2.551 1 91.88 25 TYR B N 1
ATOM 1412 C CA . TYR B 1 25 ? 13.906 16.656 2.742 1 91.88 25 TYR B CA 1
ATOM 1413 C C . TYR B 1 25 ? 13.086 16.984 3.98 1 91.88 25 TYR B C 1
ATOM 1415 O O . TYR B 1 25 ? 11.852 16.953 3.945 1 91.88 25 TYR B O 1
ATOM 1423 N N . LEU B 1 26 ? 13.797 17.375 4.992 1 92.56 26 LEU B N 1
ATOM 1424 C CA . LEU B 1 26 ? 13.117 17.672 6.246 1 92.56 26 LEU B CA 1
ATOM 1425 C C . LEU B 1 26 ? 12.273 18.938 6.117 1 92.56 26 LEU B C 1
ATOM 1427 O O . LEU B 1 26 ? 11.172 19.016 6.68 1 92.56 26 LEU B O 1
ATOM 1431 N N . GLN B 1 27 ? 12.781 19.844 5.414 1 93.75 27 GLN B N 1
ATOM 1432 C CA . GLN B 1 27 ? 12.016 21.062 5.176 1 93.75 27 GLN B CA 1
ATOM 1433 C C . GLN B 1 27 ? 10.758 20.781 4.367 1 93.75 27 GLN B C 1
ATOM 1435 O O . GLN B 1 27 ? 9.68 21.297 4.68 1 93.75 27 GLN B O 1
ATOM 1440 N N . LEU B 1 28 ? 10.906 19.984 3.369 1 94.44 28 LEU B N 1
ATOM 1441 C CA . LEU B 1 28 ? 9.758 19.625 2.543 1 94.44 28 LEU B CA 1
ATOM 1442 C C . LEU B 1 28 ? 8.742 18.812 3.35 1 94.44 28 LEU B C 1
ATOM 1444 O O . LEU B 1 28 ? 7.539 19.062 3.256 1 94.44 28 LEU B O 1
ATOM 1448 N N . LEU B 1 29 ? 9.227 17.891 4.152 1 95.31 29 LEU B N 1
ATOM 1449 C CA . LEU B 1 29 ? 8.359 17.078 5.012 1 95.31 29 LEU B CA 1
ATOM 1450 C C . LEU B 1 29 ? 7.539 17.969 5.941 1 95.31 29 LEU B C 1
ATOM 1452 O O . LEU B 1 29 ? 6.32 17.828 6.031 1 95.31 29 LEU B O 1
ATOM 1456 N N . GLU B 1 30 ? 8.195 18.906 6.543 1 94.88 30 GLU B N 1
ATOM 1457 C CA . GLU B 1 30 ? 7.531 19.812 7.477 1 94.88 30 GLU B CA 1
ATOM 1458 C C . GLU B 1 30 ? 6.523 20.688 6.754 1 94.88 30 GLU B C 1
ATOM 1460 O O . GLU B 1 30 ? 5.414 20.906 7.25 1 94.88 30 GLU B O 1
ATOM 1465 N N . ARG B 1 31 ? 6.852 21.188 5.633 1 95.12 31 ARG B N 1
ATOM 1466 C CA . ARG B 1 31 ? 5.969 22.047 4.859 1 95.12 31 ARG B CA 1
ATOM 1467 C C . ARG B 1 31 ? 4.699 21.312 4.449 1 95.12 31 ARG B C 1
ATOM 1469 O O . ARG B 1 31 ? 3.6 21.875 4.52 1 95.12 31 ARG B O 1
ATOM 1476 N N . LEU B 1 32 ? 4.844 20.078 4.102 1 94.69 32 LEU B N 1
ATOM 1477 C CA . LEU B 1 32 ? 3.725 19.328 3.541 1 94.69 32 LEU B CA 1
ATOM 1478 C C . LEU B 1 32 ? 2.881 18.703 4.648 1 94.69 32 LEU B C 1
ATOM 1480 O O . LEU B 1 32 ? 1.677 18.516 4.48 1 94.69 32 LEU B O 1
ATOM 1484 N N . THR B 1 33 ? 3.479 18.359 5.859 1 93.31 33 THR B N 1
ATOM 1485 C CA . THR B 1 33 ? 2.758 17.547 6.828 1 93.31 33 THR B CA 1
ATOM 1486 C C . THR B 1 33 ? 2.764 18.203 8.203 1 93.31 33 THR B C 1
ATOM 1488 O O . THR B 1 33 ? 2.078 17.75 9.125 1 93.31 33 THR B O 1
ATOM 1491 N N . GLU B 1 34 ? 3.582 19.203 8.406 1 91.62 34 GLU B N 1
ATOM 1492 C CA . GLU B 1 34 ? 3.799 19.859 9.695 1 91.62 34 GLU B CA 1
ATOM 1493 C C . GLU B 1 34 ? 4.469 18.922 10.688 1 91.62 34 GLU B C 1
ATOM 1495 O O . GLU B 1 34 ? 4.406 19.141 11.898 1 91.62 34 GLU B O 1
ATOM 1500 N N . PHE B 1 35 ? 5.02 17.812 10.172 1 93.25 35 PHE B N 1
ATOM 1501 C CA . PHE B 1 35 ? 5.766 16.859 10.992 1 93.25 35 PHE B CA 1
ATOM 1502 C C . PHE B 1 35 ? 7.266 17.047 10.805 1 93.25 35 PHE B C 1
ATOM 1504 O O . PHE B 1 35 ? 7.754 17.109 9.672 1 93.25 35 PHE B O 1
ATOM 1511 N N . ARG B 1 36 ? 7.938 17.141 11.883 1 92.12 36 ARG B N 1
ATOM 1512 C CA . ARG B 1 36 ? 9.391 17.125 11.938 1 92.12 36 ARG B CA 1
ATOM 1513 C C . ARG B 1 36 ? 9.891 16.25 13.078 1 92.12 36 ARG B C 1
ATOM 1515 O O . ARG B 1 36 ? 9.578 16.484 14.242 1 92.12 36 ARG B O 1
ATOM 1522 N N . PRO B 1 37 ? 10.609 15.273 12.633 1 90.62 37 PRO B N 1
ATOM 1523 C CA . PRO B 1 37 ? 11.094 14.414 13.719 1 90.62 37 PRO B CA 1
ATOM 1524 C C . PRO B 1 37 ? 11.938 15.172 14.734 1 90.62 37 PRO B C 1
ATOM 1526 O O . PRO B 1 37 ? 12.695 16.078 14.359 1 90.62 37 PRO B O 1
ATOM 1529 N N . ALA B 1 38 ? 11.75 14.797 15.969 1 82.12 38 ALA B 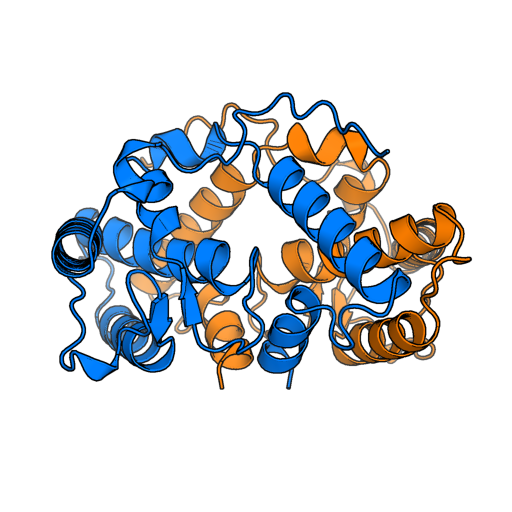N 1
ATOM 1530 C CA . ALA B 1 38 ? 12.445 15.477 17.062 1 82.12 38 ALA B CA 1
ATOM 1531 C C . ALA B 1 38 ? 13.938 15.148 17.047 1 82.12 38 ALA B C 1
ATOM 1533 O O . ALA B 1 38 ? 14.773 16.031 17.234 1 82.12 38 ALA B O 1
ATOM 1534 N N . GLU B 1 39 ? 14.18 13.875 16.688 1 81.62 39 GLU B N 1
ATOM 1535 C CA . GLU B 1 39 ? 15.578 13.453 16.719 1 81.62 39 GLU B CA 1
ATOM 1536 C C . GLU B 1 39 ? 16.141 13.273 15.305 1 81.62 39 GLU B C 1
ATOM 1538 O O . GLU B 1 39 ? 15.469 12.695 14.438 1 81.62 39 GLU B O 1
ATOM 1543 N N . GLU B 1 40 ? 17.297 13.75 15.188 1 75 40 GLU B N 1
ATOM 1544 C CA . GLU B 1 40 ? 17.969 13.57 13.914 1 75 40 GLU B CA 1
ATOM 1545 C C . GLU B 1 40 ? 18.203 12.086 13.617 1 75 40 GLU B C 1
ATOM 1547 O O . GLU B 1 40 ? 18.328 11.695 12.453 1 75 40 GLU B O 1
ATOM 1552 N N . THR B 1 41 ? 18.172 11.352 14.688 1 78.25 41 THR B N 1
ATOM 1553 C CA . THR B 1 41 ? 18.438 9.93 14.539 1 78.25 41 THR B CA 1
ATOM 1554 C C . THR B 1 41 ? 17.266 9.227 13.875 1 78.25 41 THR B C 1
ATOM 1556 O O . THR B 1 41 ? 17.375 8.062 13.469 1 78.25 41 THR B O 1
ATOM 1559 N N . ALA B 1 42 ? 16.281 10.008 13.648 1 88.06 42 ALA B N 1
ATOM 1560 C CA . ALA B 1 42 ? 15.102 9.422 13.016 1 88.06 42 ALA B CA 1
ATOM 1561 C C . ALA B 1 42 ? 15.312 9.266 11.516 1 88.06 42 ALA B C 1
ATOM 1563 O O . ALA B 1 42 ? 14.562 8.539 10.852 1 88.06 42 ALA B O 1
ATOM 1564 N N . ILE B 1 43 ? 16.344 9.922 11.039 1 87.5 43 ILE B N 1
ATOM 1565 C CA . ILE B 1 43 ? 16.625 9.836 9.609 1 87.5 43 ILE B CA 1
ATOM 1566 C C . ILE B 1 43 ? 17.828 8.93 9.375 1 87.5 43 ILE B C 1
ATOM 1568 O O . ILE B 1 43 ? 18.859 9.07 10.023 1 87.5 43 ILE B O 1
ATOM 1572 N N . SER B 1 44 ? 17.562 7.996 8.648 1 85.06 44 SER B N 1
ATOM 1573 C CA . SER B 1 44 ? 18.641 7.109 8.219 1 85.06 44 SER B CA 1
ATOM 1574 C C . SER B 1 44 ? 19.141 7.496 6.832 1 85.06 44 SER B C 1
ATOM 1576 O O . SER B 1 44 ? 18.359 7.613 5.887 1 85.06 44 SER B O 1
ATOM 1578 N N . GLY B 1 45 ? 20.453 7.797 6.773 1 86.56 45 GLY B N 1
ATOM 1579 C CA . GLY B 1 45 ? 20.984 8.273 5.504 1 86.56 45 GLY B CA 1
ATOM 1580 C C . GLY B 1 45 ? 20.5 9.656 5.133 1 86.56 45 GLY B C 1
ATOM 1581 O O . GLY B 1 45 ? 20.391 10.539 5.988 1 86.56 45 GLY B O 1
ATOM 1582 N N . ILE B 1 46 ? 20.234 9.781 3.852 1 86.19 46 ILE B N 1
ATOM 1583 C CA . ILE B 1 46 ? 19.844 11.102 3.359 1 86.19 46 ILE B CA 1
ATOM 1584 C C . ILE B 1 46 ? 18.328 11.219 3.322 1 86.19 46 ILE B C 1
ATOM 1586 O O . ILE B 1 46 ? 17.766 12.266 3.658 1 86.19 46 ILE B O 1
ATOM 1590 N N . SER B 1 47 ? 17.672 10.125 2.955 1 88.19 47 SER B N 1
ATOM 1591 C CA . SER B 1 47 ? 16.281 10.297 2.551 1 88.19 47 SER B CA 1
ATOM 1592 C C . SER B 1 47 ? 15.375 9.266 3.229 1 88.19 47 SER B C 1
ATOM 1594 O O . SER B 1 47 ? 14.211 9.109 2.848 1 88.19 47 SER B O 1
ATOM 1596 N N . ARG B 1 48 ? 15.906 8.633 4.285 1 88.56 48 ARG B N 1
ATOM 1597 C CA . ARG B 1 48 ? 15.086 7.586 4.895 1 88.56 48 ARG B CA 1
ATOM 1598 C C . ARG B 1 48 ? 14.672 7.969 6.309 1 88.56 48 ARG B C 1
ATOM 1600 O O . ARG B 1 48 ? 15.523 8.328 7.133 1 88.56 48 ARG B O 1
ATOM 1607 N N . LEU B 1 49 ? 13.344 7.879 6.516 1 90.69 49 LEU B N 1
ATOM 1608 C CA . LEU B 1 49 ? 12.766 8.273 7.797 1 90.69 49 LEU B CA 1
ATOM 1609 C C . LEU B 1 49 ? 12.258 7.059 8.562 1 90.69 49 LEU B C 1
ATOM 1611 O O . LEU B 1 49 ? 11.594 6.191 7.988 1 90.69 49 LEU B O 1
ATOM 1615 N N . GLN B 1 50 ? 12.578 7.043 9.844 1 86.62 50 GLN B N 1
ATOM 1616 C CA . GLN B 1 50 ? 12.07 5.953 10.68 1 86.62 50 GLN B CA 1
ATOM 1617 C C . GLN B 1 50 ? 10.555 6.008 10.789 1 86.62 50 GLN B C 1
ATOM 1619 O O . GLN B 1 50 ? 9.969 7.086 10.914 1 86.62 50 GLN B O 1
ATOM 1624 N N . LEU B 1 51 ? 10.008 4.906 10.859 1 81.88 51 LEU B N 1
ATOM 1625 C CA . LEU B 1 51 ? 8.555 4.777 10.828 1 81.88 51 LEU B CA 1
ATOM 1626 C C . LEU B 1 51 ? 7.945 5.145 12.18 1 81.88 51 LEU B C 1
ATOM 1628 O O . LEU B 1 51 ? 6.867 5.738 12.234 1 81.88 51 LEU B O 1
ATOM 1632 N N . LEU B 1 52 ? 8.586 4.84 13.242 1 80.06 52 LEU B N 1
ATOM 1633 C CA . LEU B 1 52 ? 8.008 4.941 14.578 1 80.06 52 LEU B CA 1
ATOM 1634 C C . LEU B 1 52 ? 7.621 6.383 14.898 1 80.06 52 LEU B C 1
ATOM 1636 O O . LEU B 1 52 ? 6.492 6.656 15.312 1 80.06 52 LEU B O 1
ATOM 1640 N N . PRO B 1 53 ? 8.516 7.316 14.648 1 85.31 53 PRO B N 1
ATOM 1641 C CA . PRO B 1 53 ? 8.125 8.695 14.938 1 85.31 53 PRO B CA 1
ATOM 1642 C C . PRO B 1 53 ? 6.953 9.172 14.078 1 85.31 53 PRO B C 1
ATOM 1644 O O . PRO B 1 53 ? 6.133 9.977 14.531 1 85.31 53 PRO B O 1
ATOM 1647 N N . VAL B 1 54 ? 6.871 8.781 12.875 1 85.62 54 VAL B N 1
ATOM 1648 C CA . VAL B 1 54 ? 5.781 9.156 11.984 1 85.62 54 VAL B CA 1
ATOM 1649 C C . VAL B 1 54 ? 4.465 8.586 12.516 1 85.62 54 VAL B C 1
ATOM 1651 O O . VAL B 1 54 ? 3.453 9.289 12.562 1 85.62 54 VAL B O 1
ATOM 1654 N N . ARG B 1 55 ? 4.559 7.422 12.914 1 80.19 55 ARG B N 1
ATOM 1655 C CA . ARG B 1 55 ? 3.375 6.762 13.453 1 80.19 55 ARG B CA 1
ATOM 1656 C C . ARG B 1 55 ? 2.873 7.477 14.703 1 80.19 55 ARG B C 1
ATOM 1658 O O . ARG B 1 55 ? 1.673 7.715 14.852 1 80.19 55 ARG B O 1
ATOM 1665 N N . GLN B 1 56 ? 3.725 7.707 15.531 1 82.25 56 GLN B N 1
ATOM 1666 C CA . GLN B 1 56 ? 3.367 8.398 16.766 1 82.25 56 GLN B CA 1
ATOM 1667 C C . GLN B 1 56 ? 2.727 9.75 16.469 1 82.25 56 GLN B C 1
ATOM 1669 O O . GLN B 1 56 ? 1.75 10.141 17.109 1 82.25 56 GLN B O 1
ATOM 1674 N N . HIS B 1 57 ? 3.258 10.414 15.539 1 85.06 57 HIS B N 1
ATOM 1675 C CA . HIS B 1 57 ? 2.703 11.703 15.148 1 85.06 57 HIS B CA 1
ATOM 1676 C C . HIS B 1 57 ? 1.298 11.547 14.57 1 85.06 57 HIS B C 1
ATOM 1678 O O . HIS B 1 57 ? 0.399 12.328 14.906 1 85.06 57 HIS B O 1
ATOM 1684 N N . LEU B 1 58 ? 1.097 10.625 13.836 1 82.62 58 LEU B N 1
ATOM 1685 C CA . LEU B 1 58 ? -0.205 10.383 13.227 1 82.62 58 LEU B CA 1
ATOM 1686 C C . LEU B 1 58 ? -1.243 10.023 14.289 1 82.62 58 LEU B C 1
ATOM 1688 O O . LEU B 1 58 ? -2.393 10.469 14.211 1 82.62 58 LEU B O 1
ATOM 1692 N N . GLU B 1 59 ? -0.835 9.227 15.156 1 77.44 59 GLU B N 1
ATOM 1693 C CA . GLU B 1 59 ? -1.733 8.875 16.25 1 77.44 59 GLU B CA 1
ATOM 1694 C C . GLU B 1 59 ? -2.158 10.109 17.047 1 77.44 59 GLU B C 1
ATOM 1696 O O . GLU B 1 59 ? -3.326 10.242 17.422 1 77.44 59 GLU B O 1
ATOM 1701 N N . ALA B 1 60 ? -1.2 10.938 17.219 1 79.19 60 ALA B N 1
ATOM 1702 C CA . ALA B 1 60 ? -1.49 12.18 17.938 1 79.19 60 ALA B CA 1
ATOM 1703 C C . ALA B 1 60 ? -2.447 13.062 17.141 1 79.19 60 ALA B C 1
ATOM 1705 O O . ALA B 1 60 ? -3.336 13.695 17.719 1 79.19 60 ALA B O 1
ATOM 1706 N N . LEU B 1 61 ? -2.312 13.125 15.883 1 78 61 LEU B N 1
ATOM 1707 C CA . LEU B 1 61 ? -3.174 13.93 15.023 1 78 61 LEU B CA 1
ATOM 1708 C C . LEU B 1 61 ? -4.59 13.367 14.984 1 78 61 LEU B C 1
ATOM 1710 O O . LEU B 1 61 ? -5.562 14.125 14.969 1 78 61 LEU B O 1
ATOM 1714 N N . HIS B 1 62 ? -4.598 12.109 14.961 1 73.56 62 HIS B N 1
ATOM 1715 C CA . HIS B 1 62 ? -5.895 11.445 14.875 1 73.56 62 HIS B CA 1
ATOM 1716 C C . HIS B 1 62 ? -6.766 11.773 16.078 1 73.56 62 HIS B C 1
ATOM 1718 O O . HIS B 1 62 ? -7.984 11.898 15.953 1 73.56 62 HIS B O 1
ATOM 1724 N N . GLU B 1 63 ? -6.152 11.914 17.172 1 74 63 GLU B N 1
ATOM 1725 C CA . GLU B 1 63 ? -6.883 12.203 18.391 1 74 63 GLU B CA 1
ATOM 1726 C C . GLU B 1 63 ? -7.504 13.602 18.359 1 74 63 GLU B C 1
ATOM 1728 O O . GLU B 1 63 ? -8.461 13.875 19.078 1 74 63 GLU B O 1
ATOM 1733 N N . HIS B 1 64 ? -7.031 14.367 17.406 1 76.12 64 HIS B N 1
ATOM 1734 C CA . HIS B 1 64 ? -7.484 15.758 17.406 1 76.12 64 HIS B CA 1
ATOM 1735 C C . HIS B 1 64 ? -8.367 16.047 16.203 1 76.12 64 HIS B C 1
ATOM 1737 O O . HIS B 1 64 ? -8.82 17.188 16.016 1 76.12 64 HIS B O 1
ATOM 1743 N N . ILE B 1 65 ? -8.594 15.078 15.508 1 76.38 65 ILE B N 1
ATOM 1744 C CA . ILE B 1 65 ? -9.438 15.273 14.328 1 76.38 65 ILE B CA 1
ATOM 1745 C C . ILE B 1 65 ? -10.906 15.367 14.758 1 76.38 65 ILE B C 1
ATOM 1747 O O . ILE B 1 65 ? -11.406 14.492 15.453 1 76.38 65 ILE B O 1
ATOM 1751 N N . THR B 1 66 ? -11.5 16.422 14.43 1 78.56 66 THR B N 1
ATOM 1752 C CA . THR B 1 66 ? -12.914 16.656 14.688 1 78.56 66 THR B CA 1
ATOM 1753 C C . THR B 1 66 ? -13.602 17.234 13.469 1 78.56 66 THR B C 1
ATOM 1755 O O . THR B 1 66 ? -12.969 17.453 12.43 1 78.56 66 THR B O 1
ATOM 1758 N N . ASN B 1 67 ? -14.93 17.406 13.547 1 79 67 ASN B N 1
ATOM 1759 C CA . ASN B 1 67 ? -15.695 18 12.453 1 79 67 ASN B CA 1
ATOM 1760 C C . ASN B 1 67 ? -15.305 19.453 12.211 1 79 67 ASN B C 1
ATOM 1762 O O . ASN B 1 67 ? -15.656 20.031 11.188 1 79 67 ASN B O 1
ATOM 1766 N N . GLN B 1 68 ? -14.445 20 13.156 1 83.88 68 GLN B N 1
ATOM 1767 C CA . GLN B 1 68 ? -14.008 21.391 13.023 1 83.88 68 GLN B CA 1
ATOM 1768 C C . GLN B 1 68 ? -12.586 21.469 12.477 1 83.88 68 GLN B C 1
ATOM 1770 O O . GLN B 1 68 ? -12.055 22.562 12.273 1 83.88 68 GLN B O 1
ATOM 1775 N N . THR B 1 69 ? -12.07 20.281 12.281 1 82.81 69 THR B N 1
ATOM 1776 C CA . THR B 1 69 ? -10.711 20.266 11.742 1 82.81 69 THR B CA 1
ATOM 1777 C C . THR B 1 69 ? -10.688 20.891 10.344 1 82.81 69 THR B C 1
ATOM 1779 O O . THR B 1 69 ? -11.477 20.516 9.477 1 82.81 69 THR B O 1
ATOM 1782 N N . PRO B 1 70 ? -9.836 21.922 10.18 1 85.56 70 PRO B N 1
ATOM 1783 C CA . PRO B 1 70 ? -9.758 22.578 8.867 1 85.56 70 PRO B CA 1
ATOM 1784 C C . PRO B 1 70 ? -9.258 21.625 7.777 1 85.56 70 PRO B C 1
ATOM 1786 O O . PRO B 1 70 ? -8.594 20.641 8.07 1 85.56 70 PRO B O 1
ATOM 1789 N N . ASP B 1 71 ? -9.508 21.938 6.508 1 84.44 71 ASP B N 1
ATOM 1790 C CA . ASP B 1 71 ? -9.086 21.156 5.352 1 84.44 71 ASP B CA 1
ATOM 1791 C C . ASP B 1 71 ? -7.57 20.984 5.328 1 84.44 71 ASP B C 1
ATOM 1793 O O . ASP B 1 71 ? -7.066 19.922 4.941 1 84.44 71 ASP B O 1
ATOM 1797 N N . LYS B 1 72 ? -6.973 22.062 5.758 1 86.25 72 LYS B N 1
ATOM 1798 C CA . LYS B 1 72 ? -5.512 22.016 5.777 1 86.25 72 LYS B CA 1
ATOM 1799 C C . LYS B 1 72 ? -5.012 20.875 6.66 1 86.25 72 LYS B C 1
ATOM 1801 O O . LYS B 1 72 ? -4.074 20.156 6.289 1 86.25 72 LYS B O 1
ATOM 1806 N N . GLY B 1 73 ? -5.617 20.703 7.777 1 84.12 73 GLY B N 1
ATOM 1807 C CA . GLY B 1 73 ? -5.258 19.625 8.68 1 84.12 73 GLY B CA 1
ATOM 1808 C C . GLY B 1 73 ? -5.52 18.25 8.086 1 84.12 73 GLY B C 1
ATOM 1809 O O . GLY B 1 73 ? -4.699 17.344 8.234 1 84.12 73 GLY B O 1
ATOM 1810 N N . ILE B 1 74 ? -6.555 18.141 7.371 1 84.12 74 ILE B N 1
ATOM 1811 C CA . ILE B 1 74 ? -6.93 16.891 6.734 1 84.12 74 ILE B CA 1
ATOM 1812 C C . ILE B 1 74 ? -5.926 16.547 5.633 1 84.12 74 ILE B C 1
ATOM 1814 O O . ILE B 1 74 ? -5.496 15.391 5.512 1 84.12 74 ILE B O 1
ATOM 1818 N N . GLU B 1 75 ? -5.543 17.516 4.906 1 88.62 75 GLU B N 1
ATOM 1819 C CA . GLU B 1 75 ? -4.582 17.297 3.83 1 88.62 75 GLU B CA 1
ATOM 1820 C C . GLU B 1 75 ? -3.223 16.875 4.379 1 88.62 75 GLU B C 1
ATOM 1822 O O . GLU B 1 75 ? -2.559 16.016 3.812 1 88.62 75 GLU B O 1
ATOM 1827 N N . GLN B 1 76 ? -2.852 17.516 5.434 1 89.12 76 GLN B N 1
ATOM 1828 C CA . GLN B 1 76 ? -1.57 17.188 6.051 1 89.12 76 GLN B CA 1
ATOM 1829 C C . GLN B 1 76 ? -1.553 15.75 6.555 1 89.12 76 GLN B C 1
ATOM 1831 O O . GLN B 1 76 ? -0.569 15.031 6.363 1 89.12 76 GLN B O 1
ATOM 1836 N N . GLN B 1 77 ? -2.6 15.414 7.156 1 87.06 77 GLN B N 1
ATOM 1837 C CA . GLN B 1 77 ? -2.699 14.031 7.625 1 87.06 77 GLN B CA 1
ATOM 1838 C C . GLN B 1 77 ? -2.727 13.055 6.457 1 87.06 77 GLN B C 1
ATOM 1840 O O . GLN B 1 77 ? -2.098 11.992 6.512 1 87.06 77 GLN B O 1
ATOM 1845 N N . SER B 1 78 ? -3.441 13.422 5.461 1 88.06 78 SER B N 1
ATOM 1846 C CA . SER B 1 78 ? -3.51 12.57 4.277 1 88.06 78 SER B CA 1
ATOM 1847 C C . SER B 1 78 ? -2.135 12.398 3.641 1 88.06 78 SER B C 1
ATOM 1849 O O . SER B 1 78 ? -1.771 11.297 3.229 1 88.06 78 SER B O 1
ATOM 1851 N N . ARG B 1 79 ? -1.379 13.461 3.586 1 91.62 79 ARG B N 1
ATOM 1852 C CA . ARG B 1 79 ? -0.04 13.391 3.008 1 91.62 79 ARG B CA 1
ATOM 1853 C C . ARG B 1 79 ? 0.856 12.453 3.812 1 91.62 79 ARG B C 1
ATOM 1855 O O . ARG B 1 79 ? 1.626 11.68 3.24 1 91.62 79 ARG B O 1
ATOM 1862 N N . LEU B 1 80 ? 0.735 12.57 5.051 1 90.06 80 LEU B N 1
ATOM 1863 C CA . LEU B 1 80 ? 1.562 11.719 5.902 1 90.06 80 LEU B CA 1
ATOM 1864 C C . LEU B 1 80 ? 1.174 10.25 5.746 1 90.06 80 LEU B C 1
ATOM 1866 O O . LEU B 1 80 ? 2.043 9.383 5.648 1 90.06 80 LEU B O 1
ATOM 1870 N N . LEU B 1 81 ? -0.077 10.023 5.672 1 86.12 81 LEU B N 1
ATOM 1871 C CA . LEU B 1 81 ? -0.556 8.656 5.48 1 86.12 81 LEU B CA 1
ATOM 1872 C C . LEU B 1 81 ? -0.12 8.117 4.121 1 86.12 81 LEU B C 1
ATOM 1874 O O . LEU B 1 81 ? 0.318 6.965 4.02 1 86.12 81 LEU B O 1
ATOM 1878 N N . LEU B 1 82 ? -0.194 8.906 3.145 1 90.06 82 LEU B N 1
ATOM 1879 C CA . LEU B 1 82 ? 0.225 8.516 1.804 1 90.06 82 LEU B CA 1
ATOM 1880 C C . LEU B 1 82 ? 1.728 8.266 1.756 1 90.06 82 LEU B C 1
ATOM 1882 O O . LEU B 1 82 ? 2.186 7.348 1.069 1 90.06 82 LEU B O 1
ATOM 1886 N N . LEU B 1 83 ? 2.438 9.031 2.471 1 89.19 83 LEU B N 1
ATOM 1887 C CA . LEU B 1 83 ? 3.877 8.812 2.551 1 89.19 83 LEU B CA 1
ATOM 1888 C C . LEU B 1 83 ? 4.188 7.457 3.174 1 89.19 83 LEU B C 1
ATOM 1890 O O . LEU B 1 83 ? 5.066 6.734 2.697 1 89.19 83 LEU B O 1
ATOM 1894 N N . MET B 1 84 ? 3.469 7.137 4.133 1 84.5 84 MET B N 1
ATOM 1895 C CA . MET B 1 84 ? 3.672 5.844 4.777 1 84.5 84 MET B CA 1
ATOM 1896 C C . MET B 1 84 ? 3.312 4.699 3.838 1 84.5 84 MET B C 1
ATOM 1898 O O . MET B 1 84 ? 4.012 3.686 3.791 1 84.5 84 MET B O 1
ATOM 1902 N N . ILE B 1 85 ? 2.342 4.895 3.105 1 83.94 85 ILE B N 1
ATOM 1903 C CA . ILE B 1 85 ? 1.878 3.857 2.188 1 83.94 85 ILE B CA 1
ATOM 1904 C C . ILE B 1 85 ? 2.84 3.746 1.008 1 83.94 85 ILE B C 1
ATOM 1906 O O . ILE B 1 85 ? 3.381 2.67 0.74 1 83.94 85 ILE B O 1
ATOM 1910 N N . PHE B 1 86 ? 3.166 4.852 0.315 1 83.12 86 PHE B N 1
ATOM 1911 C CA . PHE B 1 86 ? 3.928 4.844 -0.928 1 83.12 86 PHE B CA 1
ATOM 1912 C C . PHE B 1 86 ? 5.418 4.676 -0.648 1 83.12 86 PHE B C 1
ATOM 1914 O O . PHE B 1 86 ? 6.121 3.984 -1.389 1 83.12 86 PHE B O 1
ATOM 1921 N N . GLY B 1 87 ? 5.852 5.305 0.394 1 78.19 87 GLY B N 1
ATOM 1922 C CA . GLY B 1 87 ? 7.273 5.285 0.692 1 78.19 87 GLY B CA 1
ATOM 1923 C C . GLY B 1 87 ? 7.676 4.145 1.607 1 78.19 87 GLY B C 1
ATOM 1924 O O . GLY B 1 87 ? 8.859 3.807 1.707 1 78.19 87 GLY B O 1
ATOM 1925 N N . GLY B 1 88 ? 6.699 3.555 2.23 1 78 88 GLY B N 1
ATOM 1926 C CA . GLY B 1 88 ? 7.008 2.539 3.225 1 78 88 GLY B CA 1
ATOM 1927 C C . GLY B 1 88 ? 6.457 1.171 2.871 1 78 88 GLY B C 1
ATOM 1928 O O . GLY B 1 88 ? 7.09 0.15 3.154 1 78 88 GLY B O 1
ATOM 1929 N N . ILE B 1 89 ? 5.355 1.146 2.199 1 78.38 89 ILE B N 1
ATOM 1930 C CA . ILE B 1 89 ? 4.691 -0.139 2.016 1 78.38 89 ILE B CA 1
ATOM 1931 C C . ILE B 1 89 ? 4.793 -0.572 0.555 1 78.38 89 ILE B C 1
ATOM 1933 O O . ILE B 1 89 ? 5.078 -1.736 0.265 1 78.38 89 ILE B O 1
ATOM 1937 N N . LEU B 1 90 ? 4.551 0.292 -0.39 1 82.44 90 LEU B N 1
ATOM 1938 C CA . LEU B 1 90 ? 4.566 -0.075 -1.802 1 82.44 90 LEU B CA 1
ATOM 1939 C C . LEU B 1 90 ? 5.988 -0.364 -2.271 1 82.44 90 LEU B C 1
ATOM 1941 O O . LEU B 1 90 ? 6.199 -1.199 -3.154 1 82.44 90 LEU B O 1
ATOM 1945 N N . PHE B 1 91 ? 6.945 0.34 -1.624 1 81.19 91 PHE B N 1
ATOM 1946 C CA . PHE B 1 91 ? 8.352 0.193 -1.996 1 81.19 91 PHE B CA 1
ATOM 1947 C C . PHE B 1 91 ? 9.219 -0.021 -0.762 1 81.19 91 PHE B C 1
ATOM 1949 O O . PHE B 1 91 ? 10.023 0.841 -0.407 1 81.19 91 PHE B O 1
ATOM 1956 N N . PRO B 1 92 ? 8.992 -1.165 -0.186 1 70.94 92 PRO B N 1
ATOM 1957 C CA . PRO B 1 92 ? 9.688 -1.402 1.08 1 70.94 92 PRO B CA 1
ATOM 1958 C C . PRO B 1 92 ? 11.195 -1.598 0.896 1 70.94 92 PRO B C 1
ATOM 1960 O O . PRO B 1 92 ? 11.633 -2.078 -0.151 1 70.94 92 PRO B O 1
ATOM 1963 N N . ASN B 1 93 ? 11.82 -1.087 1.917 1 66.25 93 ASN B N 1
ATOM 1964 C CA . ASN B 1 93 ? 13.25 -1.377 1.996 1 66.25 93 ASN B CA 1
ATOM 1965 C C . ASN B 1 93 ? 13.516 -2.662 2.771 1 66.25 93 ASN B C 1
ATOM 1967 O O . ASN B 1 93 ? 12.617 -3.205 3.416 1 66.25 93 ASN B O 1
ATOM 1971 N N . THR B 1 94 ? 14.664 -3.098 2.721 1 64.25 94 THR B N 1
ATOM 1972 C CA . THR B 1 94 ? 15.055 -4.355 3.346 1 64.25 94 THR B CA 1
ATOM 1973 C C . THR B 1 94 ? 14.836 -4.301 4.855 1 64.25 94 THR B C 1
ATOM 1975 O O . THR B 1 94 ? 14.516 -5.316 5.477 1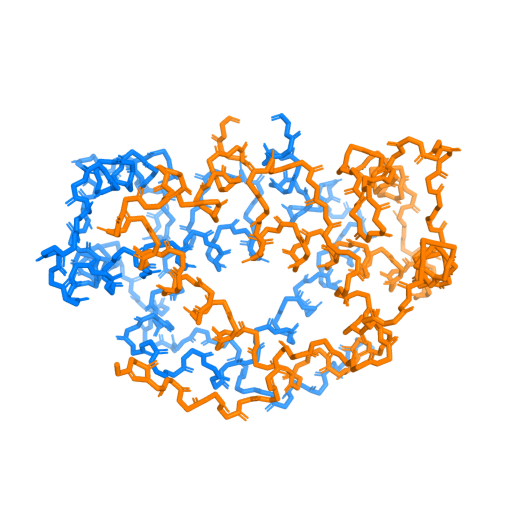 64.25 94 THR B O 1
ATOM 1978 N N . SER B 1 95 ? 15 -3.059 5.441 1 64.44 95 SER B N 1
ATOM 1979 C CA . SER B 1 95 ? 14.875 -2.967 6.895 1 64.44 95 SER B CA 1
ATOM 1980 C C . SER B 1 95 ? 13.414 -2.943 7.32 1 64.44 95 SER B C 1
ATOM 1982 O O . SER B 1 95 ? 13.086 -3.271 8.461 1 64.44 95 SER B O 1
ATOM 1984 N N . GLY B 1 96 ? 12.453 -2.562 6.465 1 65.12 96 GLY B N 1
ATOM 1985 C CA . GLY B 1 96 ? 11.023 -2.559 6.727 1 65.12 96 GLY B CA 1
ATOM 1986 C C . GLY B 1 96 ? 10.602 -1.494 7.719 1 65.12 96 GLY B C 1
ATOM 1987 O O . GLY B 1 96 ? 9.422 -1.4 8.07 1 65.12 96 GLY B O 1
ATOM 1988 N N . ASN B 1 97 ? 11.5 -0.719 8.234 1 73.25 97 ASN B N 1
ATOM 1989 C CA . ASN B 1 97 ? 11.172 0.269 9.25 1 73.25 97 ASN B CA 1
ATOM 1990 C C . ASN B 1 97 ? 11.484 1.687 8.781 1 73.25 97 ASN B C 1
ATOM 1992 O O . ASN B 1 97 ? 11.609 2.604 9.594 1 73.25 97 ASN B O 1
ATOM 1996 N N . LEU B 1 98 ? 11.672 1.759 7.48 1 80.19 98 LEU B N 1
ATOM 1997 C CA . LEU B 1 98 ? 12.023 3.072 6.953 1 80.19 98 LEU B CA 1
ATOM 1998 C C . LEU B 1 98 ? 11.062 3.492 5.848 1 80.19 98 LEU B C 1
ATOM 2000 O O . LEU B 1 98 ? 10.516 2.645 5.141 1 80.19 98 LEU B O 1
ATOM 2004 N N . VAL B 1 99 ? 10.891 4.789 5.75 1 85.31 99 VAL B N 1
ATOM 2005 C CA . VAL B 1 99 ? 10.078 5.391 4.691 1 85.31 99 VAL B CA 1
ATOM 2006 C C . VAL B 1 99 ? 10.961 6.258 3.797 1 85.31 99 VAL B C 1
ATOM 2008 O O . VAL B 1 99 ? 11.727 7.094 4.289 1 85.31 99 VAL B O 1
ATOM 2011 N N . ASN B 1 100 ? 10.875 6.039 2.535 1 86.25 100 ASN B N 1
ATOM 2012 C CA . ASN B 1 100 ? 11.656 6.82 1.584 1 86.25 100 ASN B CA 1
ATOM 2013 C C . ASN B 1 100 ? 11.023 8.188 1.33 1 86.25 100 ASN B C 1
ATOM 2015 O O . ASN B 1 100 ? 9.914 8.281 0.805 1 86.25 100 ASN B O 1
ATOM 2019 N N . LEU B 1 101 ? 11.781 9.219 1.555 1 90.12 101 LEU B N 1
ATOM 2020 C CA . LEU B 1 101 ? 11.281 10.586 1.482 1 90.12 101 LEU B CA 1
ATOM 2021 C C . LEU B 1 101 ? 11.25 11.078 0.039 1 90.12 101 LEU B C 1
ATOM 2023 O O . LEU B 1 101 ? 10.648 12.109 -0.255 1 90.12 101 LEU B O 1
ATOM 2027 N N . HIS B 1 102 ? 11.734 10.305 -0.913 1 88.38 102 HIS B N 1
ATOM 2028 C CA . HIS B 1 102 ? 11.656 10.672 -2.322 1 88.38 102 HIS B CA 1
ATOM 2029 C C . HIS B 1 102 ? 10.203 10.82 -2.771 1 88.38 102 HIS B C 1
ATOM 2031 O O . HIS B 1 102 ? 9.906 11.633 -3.648 1 88.38 102 HIS B O 1
ATOM 2037 N N . PHE B 1 103 ? 9.359 10.227 -2.084 1 89.56 103 PHE B N 1
ATOM 2038 C CA . PHE B 1 103 ? 7.969 10.172 -2.514 1 89.56 103 PHE B CA 1
ATOM 2039 C C . PHE B 1 103 ? 7.242 11.461 -2.143 1 89.56 103 PHE B C 1
ATOM 2041 O O . PHE B 1 103 ? 6.125 11.703 -2.602 1 89.56 103 PHE B O 1
ATOM 2048 N N . LEU B 1 104 ? 7.891 12.305 -1.349 1 91.69 104 LEU B N 1
ATOM 2049 C CA . LEU B 1 104 ? 7.312 13.602 -1.018 1 91.69 104 LEU B CA 1
ATOM 2050 C C . LEU B 1 104 ? 7.055 14.422 -2.279 1 91.69 104 LEU B C 1
ATOM 2052 O O . LEU B 1 104 ? 6.105 15.211 -2.33 1 91.69 104 LEU B O 1
ATOM 2056 N N . ALA B 1 105 ? 7.875 14.148 -3.242 1 88.44 105 ALA B N 1
ATOM 2057 C CA . ALA B 1 105 ? 7.746 14.891 -4.496 1 88.44 105 ALA B CA 1
ATOM 2058 C C . ALA B 1 105 ? 6.383 14.648 -5.137 1 88.44 105 ALA B C 1
ATOM 2060 O O . ALA B 1 105 ? 5.836 15.539 -5.797 1 88.44 105 ALA B O 1
ATOM 2061 N N . HIS B 1 106 ? 5.793 13.516 -4.855 1 89.06 106 HIS B N 1
ATOM 2062 C CA . HIS B 1 106 ? 4.527 13.148 -5.477 1 89.06 106 HIS B CA 1
ATOM 2063 C C . HIS B 1 106 ? 3.346 13.57 -4.609 1 89.06 106 HIS B C 1
ATOM 2065 O O . HIS B 1 106 ? 2.189 13.43 -5.016 1 89.06 106 HIS B O 1
ATOM 2071 N N . LEU B 1 107 ? 3.656 14.172 -3.457 1 91.62 107 LEU B N 1
ATOM 2072 C CA . LEU B 1 107 ? 2.592 14.484 -2.51 1 91.62 107 LEU B CA 1
ATOM 2073 C C . LEU B 1 107 ? 2.404 15.992 -2.385 1 91.62 107 LEU B C 1
ATOM 2075 O O . LEU B 1 107 ? 1.537 16.453 -1.639 1 91.62 107 LEU B O 1
ATOM 2079 N N . GLU B 1 108 ? 3.205 16.719 -3.115 1 91.06 108 GLU B N 1
ATOM 2080 C CA . GLU B 1 108 ? 3.098 18.188 -3.037 1 91.06 108 GLU B CA 1
ATOM 2081 C C . GLU B 1 108 ? 1.72 18.656 -3.492 1 91.06 108 GLU B C 1
ATOM 2083 O O . GLU B 1 108 ? 1.09 19.484 -2.822 1 91.06 108 GLU B O 1
ATOM 2088 N N . GLN B 1 109 ? 1.326 18.188 -4.633 1 90.94 109 GLN B N 1
ATOM 2089 C CA . GLN B 1 109 ? -0.017 18.453 -5.133 1 90.94 109 GLN B CA 1
ATOM 2090 C C . GLN B 1 109 ? -0.858 17.188 -5.18 1 90.94 109 GLN B C 1
ATOM 2092 O O . GLN B 1 109 ? -0.745 16.391 -6.121 1 90.94 109 GLN B O 1
ATOM 2097 N N . LEU B 1 110 ? -1.703 17 -4.215 1 89.69 110 LEU B N 1
ATOM 2098 C CA . LEU B 1 110 ? -2.492 15.789 -4.066 1 89.69 110 LEU B CA 1
ATOM 2099 C C . LEU B 1 110 ? -3.383 15.562 -5.281 1 89.69 110 LEU B C 1
ATOM 2101 O O . LEU B 1 110 ? -3.66 14.422 -5.652 1 89.69 110 LEU B O 1
ATOM 2105 N N . ASP B 1 111 ? -3.758 16.641 -5.957 1 84.75 111 ASP B N 1
ATOM 2106 C CA . ASP B 1 111 ? -4.613 16.547 -7.137 1 84.75 111 ASP B CA 1
ATOM 2107 C C . ASP B 1 111 ? -3.887 15.844 -8.281 1 84.75 111 ASP B C 1
ATOM 2109 O O . ASP B 1 111 ? -4.516 15.398 -9.242 1 84.75 111 ASP B O 1
ATOM 2113 N N . ASP B 1 112 ? -2.592 15.711 -8.203 1 85.12 112 ASP B N 1
ATOM 2114 C CA . ASP B 1 112 ? -1.797 15.07 -9.25 1 85.12 112 ASP B CA 1
ATOM 2115 C C . ASP B 1 112 ? -1.649 13.57 -8.984 1 85.12 112 ASP B C 1
ATOM 2117 O O . ASP B 1 112 ? -1.235 12.82 -9.875 1 85.12 112 ASP B O 1
ATOM 2121 N N . LEU B 1 113 ? -1.998 13.117 -7.816 1 86.88 113 LEU B N 1
ATOM 2122 C CA . LEU B 1 113 ? -1.78 11.734 -7.406 1 86.88 113 LEU B CA 1
ATOM 2123 C C . LEU B 1 113 ? -2.406 10.766 -8.406 1 86.88 113 LEU B C 1
ATOM 2125 O O . LEU B 1 113 ? -1.791 9.758 -8.766 1 86.88 113 LEU B O 1
ATOM 2129 N N . PRO B 1 114 ? -3.643 11.102 -8.945 1 82.56 114 PRO B N 1
ATOM 2130 C CA . PRO B 1 114 ? -4.289 10.188 -9.883 1 82.56 114 PRO B CA 1
ATOM 2131 C C . PRO B 1 114 ? -3.557 10.094 -11.219 1 82.56 114 PRO B C 1
ATOM 2133 O O . PRO B 1 114 ? -3.811 9.18 -12.008 1 82.56 114 PRO B O 1
ATOM 2136 N N . LEU B 1 115 ? -2.693 11.008 -11.43 1 81.88 115 LEU B N 1
ATOM 2137 C CA . LEU B 1 115 ? -2.031 11.086 -12.727 1 81.88 115 LEU B CA 1
ATOM 2138 C C . LEU B 1 115 ? -0.854 10.117 -12.797 1 81.88 115 LEU B C 1
ATOM 2140 O O . LEU B 1 115 ? -0.391 9.773 -13.891 1 81.88 115 LEU B O 1
ATOM 2144 N N . TYR B 1 116 ? -0.392 9.695 -11.672 1 83.38 116 TYR B N 1
ATOM 2145 C CA . TYR B 1 116 ? 0.754 8.789 -11.641 1 83.38 116 TYR B CA 1
ATOM 2146 C C . TYR B 1 116 ? 0.311 7.34 -11.789 1 83.38 116 TYR B C 1
ATOM 2148 O O . TYR B 1 116 ? -0.716 6.941 -11.234 1 83.38 116 TYR B O 1
ATOM 2156 N N . SER B 1 117 ? 1.136 6.609 -12.516 1 85.62 117 SER B N 1
ATOM 2157 C CA . SER B 1 117 ? 0.856 5.188 -12.672 1 85.62 117 SER B CA 1
ATOM 2158 C C . SER B 1 117 ? 1.435 4.379 -11.516 1 85.62 117 SER B C 1
ATOM 2160 O O . SER B 1 117 ? 2.412 3.648 -11.688 1 85.62 117 SER B O 1
ATOM 2162 N N . TRP B 1 118 ? 0.79 4.422 -10.422 1 86.31 118 TRP B N 1
ATOM 2163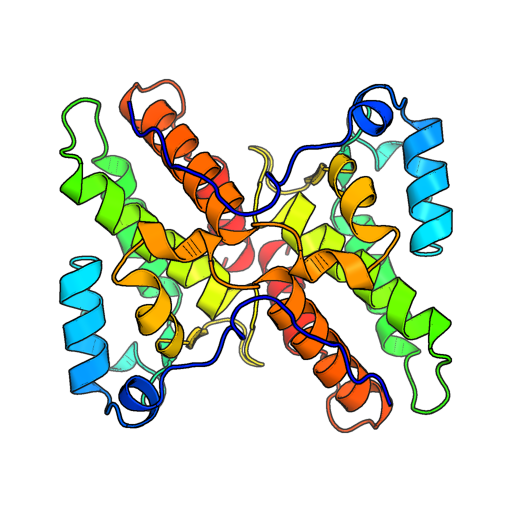 C CA . TRP B 1 118 ? 1.264 3.719 -9.234 1 86.31 118 TRP B CA 1
ATOM 2164 C C . TRP B 1 118 ? 1.217 2.209 -9.445 1 86.31 118 TRP B C 1
ATOM 2166 O O . TRP B 1 118 ? 2.104 1.485 -8.984 1 86.31 118 TRP B O 1
ATOM 2176 N N . GLY B 1 119 ? 0.133 1.759 -10.164 1 84.44 119 GLY B N 1
ATOM 2177 C CA . GLY B 1 119 ? 0.057 0.336 -10.453 1 84.44 119 GLY B CA 1
ATOM 2178 C C . GLY B 1 119 ? 1.229 -0.167 -11.273 1 84.44 119 GLY B C 1
ATOM 2179 O O . GLY B 1 119 ? 1.808 -1.212 -10.969 1 84.44 119 GLY B O 1
ATOM 2180 N N . GLY B 1 120 ? 1.567 0.569 -12.289 1 85.88 120 GLY B N 1
ATOM 2181 C CA . GLY B 1 120 ? 2.725 0.206 -13.086 1 85.88 120 GLY B CA 1
ATOM 2182 C C . GLY B 1 120 ? 4.023 0.235 -12.305 1 85.88 120 GLY B C 1
ATOM 2183 O O . GLY B 1 120 ? 4.879 -0.638 -12.477 1 85.88 120 GLY B O 1
ATOM 2184 N N . ALA B 1 121 ? 4.203 1.18 -11.461 1 87.12 121 ALA B N 1
ATOM 2185 C CA . ALA B 1 121 ? 5.418 1.307 -10.664 1 87.12 121 ALA B CA 1
ATOM 2186 C C . ALA B 1 121 ? 5.578 0.124 -9.711 1 87.12 121 ALA B C 1
ATOM 2188 O O . ALA B 1 121 ? 6.66 -0.453 -9.602 1 87.12 121 ALA B O 1
ATOM 2189 N N . VAL B 1 122 ? 4.512 -0.218 -9.055 1 87.5 122 VAL B N 1
ATOM 2190 C CA . VAL B 1 122 ? 4.566 -1.312 -8.094 1 87.5 122 VAL B CA 1
ATOM 2191 C C . VAL B 1 122 ? 4.84 -2.627 -8.82 1 87.5 122 VAL B C 1
ATOM 2193 O O . VAL B 1 122 ? 5.641 -3.443 -8.359 1 87.5 122 VAL B O 1
ATOM 2196 N N . LEU B 1 123 ? 4.172 -2.791 -9.922 1 86.5 123 LEU B N 1
ATOM 2197 C CA . LEU B 1 123 ? 4.391 -4.012 -10.688 1 86.5 123 LEU B CA 1
ATOM 2198 C C . LEU B 1 123 ? 5.848 -4.121 -11.133 1 86.5 123 LEU B C 1
ATOM 2200 O O . LEU B 1 123 ? 6.465 -5.18 -10.992 1 86.5 123 LEU B O 1
ATOM 2204 N N . ALA B 1 124 ? 6.402 -3.068 -11.695 1 85.5 124 ALA B N 1
ATOM 2205 C CA . ALA B 1 124 ? 7.801 -3.059 -12.117 1 85.5 124 ALA B CA 1
ATOM 2206 C C . ALA B 1 124 ? 8.727 -3.348 -10.938 1 85.5 124 ALA B C 1
ATOM 2208 O O . ALA B 1 124 ? 9.695 -4.109 -11.07 1 85.5 124 ALA B O 1
ATOM 2209 N N . TYR B 1 125 ? 8.445 -2.799 -9.836 1 83.12 125 TYR B N 1
ATOM 2210 C CA . TYR B 1 125 ? 9.242 -3.031 -8.641 1 83.12 125 TYR B CA 1
ATOM 2211 C C . TYR B 1 125 ? 9.195 -4.5 -8.234 1 83.12 125 TYR B C 1
ATOM 2213 O O . TYR B 1 125 ? 10.227 -5.098 -7.93 1 83.12 125 TYR B O 1
ATOM 2221 N N . LEU B 1 126 ? 7.984 -5.102 -8.195 1 82.69 126 LEU B N 1
ATOM 2222 C CA . LEU B 1 126 ? 7.82 -6.496 -7.801 1 82.69 126 LEU B CA 1
ATOM 2223 C C . LEU B 1 126 ? 8.594 -7.422 -8.734 1 82.69 126 LEU B C 1
ATOM 2225 O O . LEU B 1 126 ? 9.266 -8.352 -8.281 1 82.69 126 LEU B O 1
ATOM 2229 N N . TYR B 1 127 ? 8.477 -7.105 -9.984 1 83 127 TYR B N 1
ATOM 2230 C CA . TYR B 1 127 ? 9.18 -7.938 -10.953 1 83 127 TYR B CA 1
ATOM 2231 C C . TYR B 1 127 ? 10.688 -7.863 -10.734 1 83 127 TYR B C 1
ATOM 2233 O O . TYR B 1 127 ? 11.383 -8.875 -10.797 1 83 127 TYR B O 1
ATOM 2241 N N . ARG B 1 128 ? 11.172 -6.719 -10.469 1 81.69 128 ARG B N 1
ATOM 2242 C CA . ARG B 1 128 ? 12.602 -6.559 -10.211 1 81.69 128 ARG B CA 1
ATOM 2243 C C . ARG B 1 128 ? 13.023 -7.301 -8.945 1 81.69 128 ARG B C 1
ATOM 2245 O O . ARG B 1 128 ? 14.055 -7.969 -8.922 1 81.69 128 ARG B O 1
ATOM 2252 N N . GLN B 1 129 ? 12.227 -7.16 -7.906 1 79.69 129 GLN B N 1
ATOM 2253 C CA . GLN B 1 129 ? 12.547 -7.82 -6.645 1 79.69 129 GLN B CA 1
ATOM 2254 C C . GLN B 1 129 ? 12.523 -9.336 -6.797 1 79.69 129 GLN B C 1
ATOM 2256 O O . GLN B 1 129 ? 13.414 -10.031 -6.301 1 79.69 129 GLN B O 1
ATOM 2261 N N . LEU B 1 130 ? 11.516 -9.891 -7.48 1 78 130 LEU B N 1
ATOM 2262 C CA . LEU B 1 130 ? 11.398 -11.328 -7.66 1 78 130 LEU B CA 1
ATOM 2263 C C . LEU B 1 130 ? 12.539 -11.859 -8.523 1 78 130 LEU B C 1
ATOM 2265 O O . LEU B 1 130 ? 13.023 -12.977 -8.312 1 78 130 LEU B O 1
ATOM 2269 N N . CYS B 1 131 ? 12.922 -10.953 -9.492 1 79 131 CYS B N 1
ATOM 2270 C CA . CYS B 1 131 ? 14.078 -11.32 -10.297 1 79 131 CYS B CA 1
ATOM 2271 C C . CYS B 1 131 ? 15.328 -11.43 -9.43 1 79 131 CYS B C 1
ATOM 2273 O O . CYS B 1 131 ? 16.109 -12.383 -9.57 1 79 131 CYS B O 1
ATOM 2275 N N . ARG B 1 132 ? 15.539 -10.555 -8.516 1 77.5 132 ARG B N 1
ATOM 2276 C CA . ARG B 1 132 ? 16.688 -10.57 -7.613 1 77.5 132 ARG B CA 1
ATOM 2277 C C . ARG B 1 132 ? 16.672 -11.797 -6.715 1 77.5 132 ARG B C 1
ATOM 2279 O O . ARG B 1 132 ? 17.703 -12.391 -6.438 1 77.5 132 ARG B O 1
ATOM 2286 N N . VAL B 1 133 ? 15.555 -12.164 -6.27 1 77 133 VAL B N 1
ATOM 2287 C CA . VAL B 1 133 ? 15.406 -13.344 -5.418 1 77 133 VAL B CA 1
ATOM 2288 C C . VAL B 1 133 ? 15.719 -14.602 -6.219 1 77 133 VAL B C 1
ATOM 2290 O O . VAL B 1 133 ? 16.406 -15.5 -5.734 1 77 133 VAL B O 1
ATOM 2293 N N . SER B 1 134 ? 15.195 -14.625 -7.426 1 77 134 SER B N 1
ATOM 2294 C CA . SER B 1 134 ? 15.391 -15.805 -8.266 1 77 134 SER B CA 1
ATOM 2295 C C . SER B 1 134 ? 16.859 -15.992 -8.625 1 77 134 SER B C 1
ATOM 2297 O O . SER B 1 134 ? 17.312 -17.125 -8.828 1 77 134 SER B O 1
ATOM 2299 N N . MET B 1 135 ? 17.531 -14.875 -8.68 1 79.19 135 MET B N 1
ATOM 2300 C CA . MET B 1 135 ? 18.953 -14.914 -9.023 1 79.19 135 MET B CA 1
ATOM 2301 C C . MET B 1 135 ? 19.797 -15.18 -7.785 1 79.19 135 MET B C 1
ATOM 2303 O O . MET B 1 135 ? 21 -15.383 -7.887 1 79.19 135 MET B O 1
ATOM 2307 N N . GLY B 1 136 ? 19.156 -15.25 -6.574 1 72.69 136 GLY B N 1
ATOM 2308 C CA . GLY B 1 136 ? 19.859 -15.516 -5.328 1 72.69 136 GLY B CA 1
ATOM 2309 C C . GLY B 1 136 ? 20.562 -14.297 -4.777 1 72.69 136 GLY B C 1
ATOM 2310 O O . GLY B 1 136 ? 21.422 -14.414 -3.893 1 72.69 136 GLY B O 1
ATOM 2311 N N . SER B 1 137 ? 20.297 -13.234 -5.301 1 66.62 137 SER B N 1
ATOM 2312 C CA . SER B 1 137 ? 20.984 -12.023 -4.859 1 66.62 137 SER B CA 1
ATOM 2313 C C . SER B 1 137 ? 20.391 -11.508 -3.549 1 66.62 137 SER B C 1
ATOM 2315 O O . SER B 1 137 ? 21.078 -10.828 -2.783 1 66.62 137 SER B O 1
ATOM 2317 N N . VAL B 1 138 ? 19.078 -11.844 -3.408 1 64.44 138 VAL B N 1
ATOM 2318 C CA . VAL B 1 138 ? 18.438 -11.438 -2.16 1 64.44 138 VAL B CA 1
ATOM 2319 C C . VAL B 1 138 ? 17.578 -12.586 -1.627 1 64.44 138 VAL B C 1
ATOM 2321 O O . VAL B 1 138 ? 17.062 -13.391 -2.402 1 64.44 138 VAL B O 1
ATOM 2324 N N . ARG B 1 139 ? 17.656 -12.789 -0.365 1 60.66 139 ARG B N 1
ATOM 2325 C CA . ARG B 1 139 ? 16.922 -13.891 0.239 1 60.66 139 ARG B CA 1
ATOM 2326 C C . ARG B 1 139 ? 15.484 -13.492 0.551 1 60.66 139 ARG B C 1
ATOM 2328 O O . ARG B 1 139 ? 14.609 -14.344 0.682 1 60.66 139 ARG B O 1
ATOM 2335 N N . ASP B 1 140 ? 15.375 -12.109 0.812 1 57 140 ASP B N 1
ATOM 2336 C CA . ASP B 1 140 ? 14.031 -11.68 1.189 1 57 140 ASP B CA 1
ATOM 2337 C C . ASP B 1 140 ? 13.469 -10.68 0.182 1 57 140 ASP B C 1
ATOM 2339 O O . ASP B 1 140 ? 14.172 -9.758 -0.239 1 57 140 ASP B O 1
ATOM 2343 N N . VAL B 1 141 ? 12.555 -11.156 -0.465 1 52.53 141 VAL B N 1
ATOM 2344 C CA . VAL B 1 141 ? 11.938 -10.18 -1.358 1 52.53 141 VAL B CA 1
ATOM 2345 C C . VAL B 1 141 ? 11.57 -8.922 -0.574 1 52.53 141 VAL B C 1
ATOM 2347 O O . VAL B 1 141 ? 10.828 -8.984 0.404 1 52.53 141 VAL B O 1
ATOM 2350 N N . ALA B 1 142 ? 12.555 -7.988 -0.189 1 48.78 142 ALA B N 1
ATOM 2351 C CA . ALA B 1 142 ? 12.352 -6.738 0.541 1 48.78 142 ALA B CA 1
ATOM 2352 C C . ALA B 1 142 ? 10.867 -6.379 0.611 1 48.78 142 ALA B C 1
ATOM 2354 O O . ALA B 1 142 ? 10.406 -5.805 1.601 1 48.78 142 ALA B O 1
ATOM 2355 N N . GLY B 1 143 ? 10.188 -6.426 -0.496 1 49.12 143 GLY B N 1
ATOM 2356 C CA . GLY B 1 143 ? 8.797 -6.008 -0.562 1 49.12 143 GLY B CA 1
ATOM 2357 C C . GLY B 1 143 ? 7.867 -6.895 0.242 1 49.12 143 GLY B C 1
ATOM 2358 O O . GLY B 1 143 ? 6.75 -6.496 0.573 1 49.12 143 GLY B O 1
ATOM 2359 N N . PHE B 1 144 ? 8.227 -8.117 0.361 1 51.78 144 PHE B N 1
ATOM 2360 C CA . PHE B 1 144 ? 7.348 -9.086 1.005 1 51.78 144 PHE B CA 1
ATOM 2361 C C . PHE B 1 144 ? 7.477 -9.008 2.521 1 51.78 144 PHE B C 1
ATOM 2363 O O . PHE B 1 144 ? 6.516 -9.273 3.244 1 51.78 144 PHE B O 1
ATOM 2370 N N . LEU B 1 145 ? 8.578 -8.492 2.969 1 50.41 145 LEU B N 1
ATOM 2371 C CA . LEU B 1 145 ? 8.828 -8.43 4.406 1 50.41 145 LEU B CA 1
ATOM 2372 C C . LEU B 1 145 ? 7.863 -7.465 5.086 1 50.41 145 LEU B C 1
ATOM 2374 O O . LEU B 1 145 ? 7.289 -7.789 6.125 1 50.41 145 LEU B O 1
ATOM 2378 N N . PRO B 1 146 ? 7.934 -6.41 4.625 1 49.09 146 PRO B N 1
ATOM 2379 C CA . PRO B 1 146 ? 7.094 -5.488 5.391 1 49.09 146 PRO B CA 1
ATOM 2380 C C . PRO B 1 146 ? 5.633 -5.926 5.441 1 49.09 146 PRO B C 1
ATOM 2382 O O . PRO B 1 146 ? 4.965 -5.75 6.465 1 49.09 146 PRO B O 1
ATOM 2385 N N . LEU B 1 147 ? 5.176 -6.477 4.262 1 50.75 147 LEU B N 1
ATOM 2386 C CA . LEU B 1 147 ? 3.844 -7.066 4.34 1 50.75 147 LEU B CA 1
ATOM 2387 C C . LEU B 1 147 ? 3.775 -8.117 5.441 1 50.75 147 LEU B C 1
ATOM 2389 O O . LEU B 1 147 ? 2.729 -8.305 6.066 1 50.75 147 LEU B O 1
ATOM 2393 N N . GLN B 1 148 ? 4.902 -8.719 5.602 1 49.78 148 GLN B N 1
ATOM 2394 C CA . GLN B 1 148 ? 4.969 -9.719 6.664 1 49.78 148 GLN B CA 1
ATOM 2395 C C . GLN B 1 148 ? 4.844 -9.07 8.039 1 49.78 148 GLN B C 1
ATOM 2397 O O . GLN B 1 148 ? 4.238 -9.641 8.945 1 49.78 148 GLN B O 1
ATOM 2402 N N . GLN B 1 149 ? 5.555 -7.965 8.078 1 46.56 149 GLN B N 1
ATOM 2403 C CA . GLN B 1 149 ? 5.562 -7.352 9.398 1 46.56 149 GLN B CA 1
ATOM 2404 C C . GLN B 1 149 ? 4.227 -6.68 9.703 1 46.56 149 GLN B C 1
ATOM 2406 O O . GLN B 1 149 ? 3.84 -6.559 10.867 1 46.56 149 GLN B O 1
ATOM 2411 N N . VAL B 1 150 ? 3.646 -6.141 8.773 1 44.44 150 VAL B N 1
ATOM 2412 C CA . VAL B 1 150 ? 2.361 -5.496 9.023 1 44.44 150 VAL B CA 1
ATOM 2413 C C . VAL B 1 150 ? 1.366 -6.512 9.578 1 44.44 150 VAL B C 1
ATOM 2415 O O . VAL B 1 150 ? 0.508 -6.172 10.391 1 44.44 150 VAL B O 1
ATOM 2418 N N . TRP B 1 151 ? 1.461 -7.801 9.164 1 40.53 151 TRP B N 1
ATOM 2419 C CA . TRP B 1 151 ? 0.488 -8.812 9.57 1 40.53 151 TRP B CA 1
ATOM 2420 C C . TRP B 1 151 ? 1.072 -9.734 10.633 1 40.53 151 TRP B C 1
ATOM 2422 O O . TRP B 1 151 ? 0.469 -10.75 10.984 1 40.53 151 TRP B O 1
ATOM 2432 N N . ALA B 1 152 ? 2.164 -9.391 11.086 1 38.72 152 ALA B N 1
ATOM 2433 C CA . ALA B 1 152 ? 2.609 -10.211 12.211 1 38.72 152 ALA B CA 1
ATOM 2434 C C . ALA B 1 152 ? 1.984 -9.742 13.523 1 38.72 152 ALA B C 1
ATOM 2436 O O . ALA B 1 152 ? 1.772 -8.539 13.719 1 38.72 152 ALA B O 1
#

pLDDT: mean 76.62, std 16.61, range [25.59, 95.31]

Solvent-accessible surface area (backbone atoms only — not comparable to full-atom values): 16295 Å² total; per-residue (Å²): 126,93,74,72,81,58,79,25,47,67,73,58,70,55,69,70,63,70,68,51,48,44,68,56,50,49,50,50,43,26,73,58,42,71,50,67,77,88,48,74,80,39,43,50,83,58,50,27,34,40,43,64,66,54,50,53,48,49,55,57,49,57,74,65,48,35,75,78,53,52,67,67,58,52,49,16,52,49,42,50,51,47,42,47,42,57,14,26,54,68,50,27,40,79,82,48,49,40,24,41,52,62,52,53,74,57,48,74,52,64,87,51,30,22,58,29,7,50,36,33,43,42,48,54,49,48,52,51,41,53,48,37,28,19,69,64,75,34,93,58,48,30,54,55,44,35,59,47,32,24,72,91,120,96,71,73,82,56,78,25,47,67,73,58,70,54,69,72,61,70,69,53,47,43,68,56,51,48,51,50,43,26,72,59,43,73,48,68,77,90,48,74,81,41,44,48,83,59,48,25,33,40,43,65,67,54,49,54,49,49,56,56,50,56,75,63,48,35,77,78,54,50,68,68,58,54,51,17,51,49,42,49,52,48,42,48,42,55,14,27,54,68,50,27,40,79,81,48,48,40,23,41,52,62,52,51,72,60,48,73,50,64,86,51,29,21,57,30,7,48,36,32,42,43,51,54,49,50,53,51,40,52,48,37,28,19,68,64,76,33,92,60,47,29,56,54,46,34,60,46,32,22,69,91

Sequence (304 aa):
MFGLLVDGLAVHSPPVIREFRRPEYLQLLERLTEFRPAEETAISGISRLQLLPVRQHLEALHEHITNQTPDKGIEQQSRLLLLMIFGGILFPNTSGNLVNLHFLAHLEQLDDLPLYSWGGAVLAYLYRQLCRVSMGSVRDVAGFLPLQQVWAMFGLLVDGLAVHSPPVIREFRRPEYLQLLERLTEFRPAEETAISGISRLQLLPVRQHLEALHEHITNQTPDKGIEQQSRLLLLMIFGGILFPNTSGNLVNLHFLAHLEQLDDLPLYSWGGAVLAYLYRQLCRVSMGSVRDVAGFLPLQQVWA

Radius of gyration: 18.75 Å; Cα contacts (8 Å, |Δi|>4): 455; chains: 2; bounding box: 43×48×40 Å

Foldseek 3Di:
DCPPPQPFDAPDQDPVLVPAFQVVLQVLLCVQQVDHDPDPVQADHGFKGFQVSLVVVLVVLVVVDDPPDDPSNVLNSVLSVVQCCLQQQLQHALVSGIGGSSCSSVSPDVVCVVRGRSVVNSVVLQVVLVVCCVVVNDVDSRNVVNVVVVVD/DPPPPQPFDAPDQDPVLVPDFQVVLQVLLCVQQVDHDPDPVQADHGFKGFQVSLVVVLVVLVVVDDPPDDPSNVLNSVLSVVQCCLQQQLQADQVSGIGGSSCSSVSNDVVCVVRGRSVVNSVVLQVVLVVCCVVVVDVDSRNVVNVVVVVD

Organism: Nicotiana tabacum (NCBI:txid4097)